Protein 2NP3 (pdb70)

InterPro domains:
  IPR001647 DNA-binding HTH domain, TetR-type [PF00440] (35-80)
  IPR001647 DNA-binding HTH domain, TetR-type [PR00455] (35-48)
  IPR001647 DNA-binding HTH domain, TetR-type [PR00455] (56-79)
  IPR001647 DNA-binding HTH domain, TetR-type [PS50977] (29-89)
  IPR009057 Homedomain-like superfamily [SSF46689] (24-94)
  IPR036271 Tetracyclin repressor-like, C-terminal domain superfamily [SSF48498] (100-210)
  IPR041678 Tetracyclin repressor-like, C-terminal domain 16 [PF17920] (101-208)
  IPR050109 HTH-type, TetR-like transcriptional regulator [PTHR30055] (20-205)

Solvent-accessible surface area: 14369 Å² total

Radius of gyration: 21.28 Å; Cα contacts (8 Å, |Δi|>4): 387; chains: 2; bounding box: 47×56×48 Å

Structure (mmCIF, N/CA/C/O backbone):
data_2NP3
#
_entry.id   2NP3
#
_cell.length_a   47.431
_cell.length_b   92.768
_cell.length_c   93.938
_cell.angle_alpha   90.00
_cell.angle_beta   90.00
_cell.angle_gamma   90.00
#
_symmetry.space_group_name_H-M   'P 21 21 21'
#
loop_
_entity.id
_entity.type
_entity.pdbx_description
1 polymer 'Putative TetR-family regulator'
2 water water
#
loop_
_atom_site.group_PDB
_atom_site.id
_atom_site.type_symbol
_atom_site.label_atom_id
_atom_site.label_alt_id
_atom_site.label_comp_id
_atom_site.label_asym_id
_atom_site.label_entity_id
_atom_site.label_seq_id
_atom_site.pdbx_PDB_ins_code
_atom_site.Cartn_x
_atom_site.Cartn_y
_atom_site.Cartn_z
_atom_site.occupancy
_atom_site.B_iso_or_equiv
_atom_site.auth_seq_id
_atom_site.auth_comp_id
_atom_site.auth_asym_id
_atom_site.auth_atom_id
_atom_site.pdbx_PDB_model_num
ATOM 1 N N . ILE A 1 35 ? -11.053 47.393 31.944 1.00 81.14 35 ILE A N 1
ATOM 2 C CA . ILE A 1 35 ? -11.319 47.255 33.432 1.00 82.00 35 ILE A CA 1
ATOM 3 C C . ILE A 1 35 ? -10.268 48.080 34.197 1.00 82.69 35 ILE A C 1
ATOM 4 O O . ILE A 1 35 ? -10.558 49.208 34.708 1.00 82.44 35 ILE A O 1
ATOM 6 N N . LEU A 1 36 ? -9.038 47.542 34.239 1.00 83.09 36 LEU A N 1
ATOM 7 C CA . LEU A 1 36 ? -7.961 48.294 34.900 1.00 84.07 36 LEU A CA 1
ATOM 8 C C . LEU A 1 36 ? -7.888 49.708 34.286 1.00 84.88 36 LEU A C 1
ATOM 9 O O . LEU A 1 36 ? -7.844 50.707 35.029 1.00 85.31 36 LEU A O 1
ATOM 14 N N . THR A 1 37 ? -7.970 49.786 32.948 1.00 85.24 37 THR A N 1
ATOM 15 C CA . THR A 1 37 ? -7.931 51.087 32.237 1.00 85.82 37 THR A CA 1
ATOM 16 C C . THR A 1 37 ? -8.957 52.072 32.827 1.00 86.21 37 THR A C 1
ATOM 17 O O . THR A 1 37 ? -8.583 53.202 33.224 1.00 86.35 37 THR A O 1
ATOM 21 N N . ALA A 1 38 ? -10.230 51.627 32.896 1.00 86.28 38 ALA A N 1
ATOM 22 C CA . ALA A 1 38 ? -11.330 52.472 33.405 1.00 86.47 38 ALA A CA 1
ATOM 23 C C . ALA A 1 38 ? -11.187 52.775 34.903 1.00 86.56 38 ALA A C 1
ATOM 24 O O . ALA A 1 38 ? -11.287 53.942 35.315 1.00 86.39 38 ALA A O 1
ATOM 26 N N . ALA A 1 39 ? -10.961 51.722 35.697 1.00 86.15 39 ALA A N 1
ATOM 27 C CA . ALA A 1 39 ? -10.502 51.845 37.082 1.00 86.18 39 ALA A CA 1
ATOM 28 C C . ALA A 1 39 ? -9.544 53.029 37.227 1.00 86.41 39 ALA A C 1
ATOM 29 O O . ALA A 1 39 ? -9.785 53.934 38.025 1.00 86.23 39 ALA A O 1
ATOM 31 N N . ARG A 1 40 ? -8.473 53.019 36.430 1.00 86.32 40 ARG A N 1
ATOM 32 C CA . ARG A 1 40 ? -7.463 54.066 36.464 1.00 86.08 40 ARG A CA 1
ATOM 33 C C . ARG A 1 40 ? -8.066 55.443 36.178 1.00 86.22 40 ARG A C 1
ATOM 34 O O . ARG A 1 40 ? -7.806 56.402 36.928 1.00 86.67 40 ARG A O 1
ATOM 42 N N . VAL A 1 41 ? -8.879 55.541 35.118 1.00 85.97 41 VAL A N 1
ATOM 43 C CA . VAL A 1 41 ? -9.523 56.823 34.742 1.00 85.90 41 VAL A CA 1
ATOM 44 C C . VAL A 1 41 ? -10.519 57.308 35.817 1.00 85.67 41 VAL A C 1
ATOM 45 O O . VAL A 1 41 ? -10.560 58.494 36.155 1.00 85.40 41 VAL A O 1
ATOM 47 N N . CYS A 1 42 ? -11.299 56.366 36.352 1.00 85.45 42 CYS A N 1
ATOM 48 C CA . CYS A 1 42 ? -12.192 56.612 37.479 1.00 85.30 42 CYS A CA 1
ATOM 49 C C . CYS A 1 42 ? -11.427 56.930 38.766 1.00 84.78 42 CYS A C 1
ATOM 50 O O . CYS A 1 42 ? -11.511 58.115 39.288 1.00 84.89 42 CYS A O 1
ATOM 53 N N . PHE A 1 43 ? -10.681 55.885 39.271 1.00 83.81 43 PHE A N 1
ATOM 54 C CA . PHE A 1 43 ? -9.832 56.080 40.445 1.00 82.80 43 PHE A CA 1
ATOM 55 C C . PHE A 1 43 ? -8.913 57.292 40.233 1.00 82.71 43 PHE A C 1
ATOM 56 O O . PHE A 1 43 ? -9.074 58.323 40.901 1.00 82.05 43 PHE A O 1
ATOM 64 N N . TYR A 1 71 ? -10.805 39.848 39.937 1.00 76.25 71 TYR A N 1
ATOM 65 C CA . TYR A 1 71 ? -11.908 40.088 40.885 1.00 76.73 71 TYR A CA 1
ATOM 66 C C . TYR A 1 71 ? -11.424 40.887 42.113 1.00 77.09 71 TYR A C 1
ATOM 67 O O . TYR A 1 71 ? -10.610 41.836 42.003 1.00 77.11 71 TYR A O 1
ATOM 68 N N . GLY A 1 72 ? -11.933 40.495 43.282 1.00 77.26 72 GLY A N 1
ATOM 69 C CA . GLY A 1 72 ? -11.607 41.174 44.542 1.00 77.20 72 GLY A CA 1
ATOM 70 C C . GLY A 1 72 ? -12.748 42.072 45.005 1.00 77.11 72 GLY A C 1
ATOM 71 O O . GLY A 1 72 ? -13.947 41.740 44.807 1.00 77.04 72 GLY A O 1
ATOM 72 N N . THR A 1 73 ? -12.364 43.191 45.638 1.00 76.44 73 THR A N 1
ATOM 73 C CA . THR A 1 73 ? -13.273 44.306 45.970 1.00 75.95 73 THR A CA 1
ATOM 74 C C . THR A 1 73 ? -12.713 45.642 45.452 1.00 75.58 73 THR A C 1
ATOM 75 O O . THR A 1 73 ? -11.585 45.681 44.944 1.00 75.95 73 THR A O 1
ATOM 79 N N . LYS A 1 74 ? -13.494 46.720 45.584 1.00 74.88 74 LYS A N 1
ATOM 80 C CA . LYS A 1 74 ? -13.072 48.078 45.196 1.00 74.34 74 LYS A CA 1
ATOM 81 C C . LYS A 1 74 ? -11.668 48.495 45.712 1.00 73.80 74 LYS A C 1
ATOM 83 N N . GLU A 1 75 ? -11.167 47.811 46.741 1.00 72.89 75 GLU A N 1
ATOM 84 C CA . GLU A 1 75 ? -9.799 48.011 47.221 1.00 72.02 75 GLU A CA 1
ATOM 85 C C . GLU A 1 75 ? -8.776 47.099 46.509 1.00 71.55 75 GLU A C 1
ATOM 86 O O . GLU A 1 75 ? -7.636 47.539 46.264 1.00 71.20 75 GLU A O 1
ATOM 88 N N . ASN A 1 76 ? -9.168 45.865 46.144 1.00 70.59 76 ASN A N 1
ATOM 89 C CA . ASN A 1 76 ? -8.301 45.033 45.269 1.00 69.85 76 ASN A CA 1
ATOM 90 C C . ASN A 1 76 ? -8.266 45.514 43.798 1.00 69.25 76 ASN A C 1
ATOM 91 O O . ASN A 1 76 ? -7.188 45.584 43.201 1.00 68.47 76 ASN A O 1
ATOM 96 N N . LEU A 1 77 ? -9.430 45.852 43.229 1.00 68.48 77 LEU A N 1
ATOM 97 C CA . LEU A 1 77 ? -9.455 46.585 41.946 1.00 68.04 77 LEU A CA 1
ATOM 98 C C . LEU A 1 77 ? -8.634 47.888 42.036 1.00 67.26 77 LEU A C 1
ATOM 99 O O . LEU A 1 77 ? -8.112 48.369 41.043 1.00 67.40 77 LEU A O 1
ATOM 101 N N . PHE A 1 78 ? -8.521 48.439 43.239 1.00 66.60 78 PHE A N 1
ATOM 102 C CA . PHE A 1 78 ? -7.697 49.613 43.483 1.00 66.08 78 PHE A CA 1
ATOM 103 C C . PHE A 1 78 ? -6.169 49.333 43.437 1.00 66.12 78 PHE A C 1
ATOM 104 O O . PHE A 1 78 ? -5.454 50.048 42.713 1.00 65.61 78 PHE A O 1
ATOM 112 N N . LEU A 1 79 ? -5.694 48.324 44.199 1.00 65.81 79 LEU A N 1
ATOM 113 C CA . LEU A 1 79 ? -4.257 47.959 44.253 1.00 65.24 79 LEU A CA 1
ATOM 114 C C . LEU A 1 79 ? -3.740 47.421 42.911 1.00 64.65 79 LEU A C 1
ATOM 115 O O . LEU A 1 79 ? -2.600 47.707 42.509 1.00 64.39 79 LEU A O 1
ATOM 120 N N . GLN A 1 80 ? -4.589 46.638 42.246 1.00 63.80 80 GLN A N 1
ATOM 121 C CA . GLN A 1 80 ? -4.298 46.059 40.931 1.00 63.10 80 GLN A CA 1
ATOM 122 C C . GLN A 1 80 ? -4.012 47.128 39.869 1.00 62.21 80 GLN A C 1
ATOM 123 O O . GLN A 1 80 ? -2.923 47.144 39.298 1.00 62.06 80 GLN A O 1
ATOM 129 N N . ALA A 1 81 ? -5.004 47.996 39.622 1.00 60.94 81 ALA A N 1
ATOM 130 C CA . ALA A 1 81 ? -4.895 49.175 38.744 1.00 60.00 81 ALA A CA 1
ATOM 131 C C . ALA A 1 81 ? -3.816 50.143 39.204 1.00 59.33 81 ALA A C 1
ATOM 132 O O . ALA A 1 81 ? -3.242 50.890 38.419 1.00 59.27 81 ALA A O 1
ATOM 134 N N . LEU A 1 82 ? -3.543 50.131 40.498 1.00 59.39 82 LEU A N 1
ATOM 135 C CA . LEU A 1 82 ? -2.529 50.977 41.059 1.00 58.92 82 LEU A CA 1
ATOM 136 C C . LEU A 1 82 ? -1.133 50.561 40.591 1.00 58.70 82 LEU A C 1
ATOM 137 O O . LEU A 1 82 ? -0.223 51.403 40.578 1.00 60.31 82 LEU A O 1
ATOM 142 N N . GLU A 1 83 ? -0.953 49.285 40.238 1.00 57.15 83 GLU A N 1
ATOM 143 C CA . GLU A 1 83 ? 0.312 48.743 39.701 1.00 57.21 83 GLU A CA 1
ATOM 144 C C . GLU A 1 83 ? 1.477 48.688 40.710 1.00 55.90 83 GLU A C 1
ATOM 145 O O . GLU A 1 83 ? 2.233 47.711 40.777 1.00 56.01 83 GLU A O 1
ATOM 151 N N . LEU A 1 84 ? 1.601 49.749 41.493 1.00 54.74 84 LEU A N 1
ATOM 152 C CA . LEU A 1 84 ? 2.676 49.931 42.465 1.00 53.48 84 LEU A CA 1
ATOM 153 C C . LEU A 1 84 ? 2.980 48.758 43.419 1.00 52.27 84 LEU A C 1
ATOM 154 O O . LEU A 1 84 ? 4.144 48.415 43.604 1.00 51.69 84 LEU A O 1
ATOM 159 N N . PRO A 1 85 ? 1.955 48.173 44.076 1.00 52.23 85 PRO A N 1
ATOM 160 C CA . PRO A 1 85 ? 2.237 47.017 44.954 1.00 52.28 85 PRO A CA 1
ATOM 161 C C . PRO A 1 85 ? 3.004 45.853 44.300 1.00 52.79 85 PRO A C 1
ATOM 162 O O . PRO A 1 85 ? 4.002 45.387 44.866 1.00 53.73 85 PRO A O 1
ATOM 166 N N . GLY A 1 86 ? 2.527 45.359 43.155 1.00 52.63 86 GLY A N 1
ATOM 167 C CA . GLY A 1 86 ? 3.187 44.245 42.469 1.00 51.28 86 GLY A CA 1
ATOM 168 C C . GLY A 1 86 ? 4.543 44.668 41.937 1.00 51.05 86 GLY A C 1
ATOM 169 O O . GLY A 1 86 ? 5.488 43.869 41.916 1.00 51.39 86 GLY A O 1
ATOM 170 N N . LYS A 1 87 ? 4.666 45.930 41.524 1.00 49.95 87 LYS A N 1
ATOM 171 C CA . LYS A 1 87 ? 5.978 46.413 41.094 1.00 49.90 87 LYS A CA 1
ATOM 172 C C . LYS A 1 87 ? 7.031 46.433 42.208 1.00 49.73 87 LYS A C 1
ATOM 173 O O . LYS A 1 87 ? 8.099 45.897 42.028 1.00 48.51 87 LYS A O 1
ATOM 179 N N . ILE A 1 88 ? 6.698 47.001 43.365 1.00 51.03 88 ILE A N 1
ATOM 180 C CA . ILE A 1 88 ? 7.624 47.077 44.523 1.00 53.15 88 ILE A CA 1
ATOM 181 C C . ILE A 1 88 ? 8.053 45.666 45.007 1.00 53.44 88 ILE A C 1
ATOM 182 O O . ILE A 1 88 ? 9.225 45.381 45.206 1.00 52.90 88 ILE A O 1
ATOM 187 N N . GLU A 1 89 ? 7.079 44.790 45.174 1.00 54.87 89 GLU A N 1
ATOM 188 C CA . GLU A 1 89 ? 7.344 43.381 45.471 1.00 56.90 89 GLU A CA 1
ATOM 189 C C . GLU A 1 89 ? 8.305 42.796 44.430 1.00 57.27 89 GLU A C 1
ATOM 190 O O . GLU A 1 89 ? 9.297 42.146 44.774 1.00 58.33 89 GLU A O 1
ATOM 196 N N . GLU A 1 90 ? 8.018 43.030 43.156 1.00 57.14 90 GLU A N 1
ATOM 197 C CA . GLU A 1 90 ? 8.859 42.431 42.121 1.00 57.51 90 GLU A CA 1
ATOM 198 C C . GLU A 1 90 ? 10.290 42.904 42.259 1.00 56.94 90 GLU A C 1
ATOM 199 O O . GLU A 1 90 ? 11.206 42.093 42.270 1.00 56.83 90 GLU A O 1
ATOM 202 N N . ALA A 1 91 ? 10.459 44.222 42.388 1.00 57.10 91 ALA A N 1
ATOM 203 C CA . ALA A 1 91 ? 11.787 44.853 42.428 1.00 57.12 91 ALA A CA 1
ATOM 204 C C . ALA A 1 91 ? 12.564 44.756 43.748 1.00 56.68 91 ALA A C 1
ATOM 205 O O . ALA A 1 91 ? 13.773 44.632 43.730 1.00 56.95 91 ALA A O 1
ATOM 207 N N . ILE A 1 92 ? 11.917 44.838 44.893 1.00 56.86 92 ILE A N 1
ATOM 208 C CA . ILE A 1 92 ? 12.714 44.678 46.112 1.00 58.61 92 ILE A CA 1
ATOM 209 C C . ILE A 1 92 ? 13.120 43.180 46.306 1.00 59.21 92 ILE A C 1
ATOM 210 O O . ILE A 1 92 ? 14.180 42.875 46.821 1.00 59.49 92 ILE A O 1
ATOM 215 N N . THR A 1 93 ? 12.298 42.250 45.847 1.00 60.20 93 THR A N 1
ATOM 216 C CA . THR A 1 93 ? 12.691 40.841 45.894 1.00 61.16 93 THR A CA 1
ATOM 217 C C . THR A 1 93 ? 13.985 40.570 45.087 1.00 61.05 93 THR A C 1
ATOM 218 O O . THR A 1 93 ? 14.940 39.997 45.636 1.00 60.77 93 THR A O 1
ATOM 222 N N . ALA A 1 94 ? 14.034 41.009 43.827 1.00 60.45 94 ALA A N 1
ATOM 223 C CA . ALA A 1 94 ? 15.293 41.002 43.088 1.00 60.48 94 ALA A CA 1
ATOM 224 C C . ALA A 1 94 ? 16.417 41.741 43.847 1.00 60.87 94 ALA A C 1
ATOM 225 O O . ALA A 1 94 ? 17.504 41.197 44.035 1.00 60.74 94 ALA A O 1
ATOM 227 N N . ALA A 1 9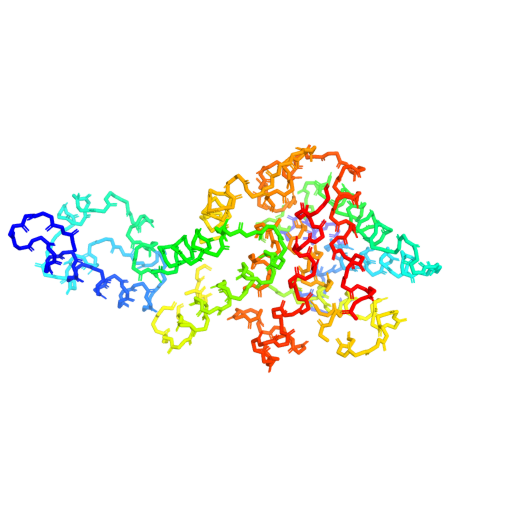5 ? 16.168 42.968 44.293 1.00 60.70 95 ALA A N 1
ATOM 228 C CA . ALA A 1 95 ? 17.240 43.767 44.899 1.00 61.52 95 ALA A CA 1
ATOM 229 C C . ALA A 1 95 ? 17.937 43.104 46.128 1.00 62.12 95 ALA A C 1
ATOM 230 O O . ALA A 1 95 ? 19.161 43.221 46.311 1.00 61.56 95 ALA A O 1
ATOM 232 N N . ALA A 1 96 ? 17.129 42.402 46.929 1.00 62.52 96 ALA A N 1
ATOM 233 C CA . ALA A 1 96 ? 17.533 41.692 48.131 1.00 63.52 96 ALA A CA 1
ATOM 234 C C . ALA A 1 96 ? 18.334 40.372 47.946 1.00 64.58 96 ALA A C 1
ATOM 235 O O . ALA A 1 96 ? 18.688 39.748 48.939 1.00 65.08 96 ALA A O 1
ATOM 237 N N . GLN A 1 97 ? 18.587 39.934 46.710 1.00 64.67 97 GLN A N 1
ATOM 238 C CA . GLN A 1 97 ? 19.389 38.735 46.446 1.00 65.70 97 GLN A CA 1
ATOM 239 C C . GLN A 1 97 ? 20.837 39.128 46.165 1.00 66.09 97 GLN A C 1
ATOM 240 O O . GLN A 1 97 ? 21.089 40.207 45.692 1.00 66.46 97 GLN A O 1
ATOM 242 N N . GLY A 1 98 ? 21.795 38.254 46.466 1.00 67.33 98 GLY A N 1
ATOM 243 C CA . GLY A 1 98 ? 23.220 38.633 46.393 1.00 68.01 98 GLY A CA 1
ATOM 244 C C . GLY A 1 98 ? 23.763 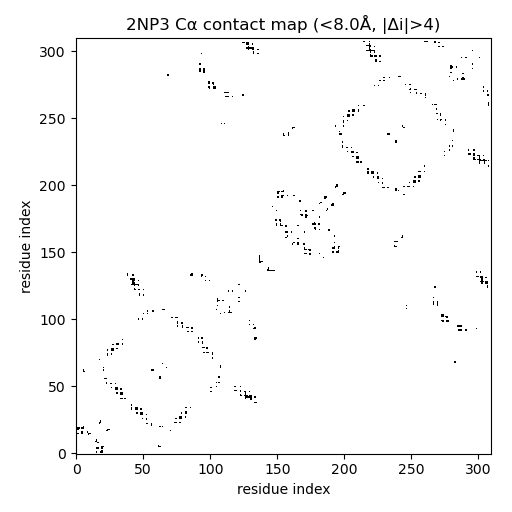39.213 47.703 1.00 68.13 98 GLY A C 1
ATOM 245 O O . GLY A 1 98 ? 23.059 39.219 48.725 1.00 67.61 98 GLY A O 1
ATOM 246 N N . GLY A 1 99 ? 25.009 39.706 47.665 1.00 68.15 99 GLY A N 1
ATOM 247 C CA . GLY A 1 99 ? 25.758 40.079 48.891 1.00 68.18 99 GLY A CA 1
ATOM 248 C C . GLY A 1 99 ? 25.232 41.200 49.799 1.00 67.69 99 GLY A C 1
ATOM 249 O O . GLY A 1 99 ? 24.544 42.115 49.338 1.00 67.56 99 GLY A O 1
ATOM 250 N N . LEU A 1 100 ? 25.573 41.128 51.088 1.00 67.47 100 LEU A N 1
ATOM 251 C CA . LEU A 1 100 ? 25.261 42.203 52.050 1.00 67.44 100 LEU A CA 1
ATOM 252 C C . LEU A 1 100 ? 25.989 43.516 51.691 1.00 67.40 100 LEU A C 1
ATOM 253 O O . LEU A 1 100 ? 25.460 44.609 51.922 1.00 67.25 100 LEU A O 1
ATOM 255 N N . ASP A 1 101 ? 27.190 43.399 51.115 1.00 66.83 101 ASP A N 1
ATOM 256 C CA . ASP A 1 101 ? 27.881 44.549 50.539 1.00 66.50 101 ASP A CA 1
ATOM 257 C C . ASP A 1 101 ? 27.021 45.078 49.402 1.00 65.87 101 ASP A C 1
ATOM 258 O O . ASP A 1 101 ? 26.593 44.322 48.526 1.00 65.76 101 ASP A O 1
ATOM 263 N N . GLY A 1 102 ? 26.720 46.373 49.472 1.00 65.09 102 GLY A N 1
ATOM 264 C CA . GLY A 1 102 ? 25.894 47.047 48.479 1.00 62.74 102 GLY A CA 1
ATOM 265 C C . GLY A 1 102 ? 24.394 46.829 48.530 1.00 60.92 102 GLY A C 1
ATOM 266 O O . GLY A 1 102 ? 23.693 47.396 47.713 1.00 61.31 102 GLY A O 1
ATOM 267 N N . ILE A 1 103 ? 23.872 46.039 49.464 1.00 59.69 103 ILE A N 1
ATOM 268 C CA . ILE A 1 103 ? 22.418 45.791 49.455 1.00 58.55 103 ILE A CA 1
ATOM 269 C C . ILE A 1 103 ? 21.535 47.014 49.807 1.00 57.56 103 ILE A C 1
ATOM 270 O O . ILE A 1 103 ? 20.386 47.085 49.388 1.00 57.67 103 ILE A O 1
ATOM 275 N N . GLY A 1 104 ? 22.062 47.955 50.585 1.00 56.82 104 GLY A N 1
ATOM 276 C CA . GLY A 1 104 ? 21.323 49.167 50.973 1.00 55.86 104 GLY A CA 1
ATOM 277 C C . GLY A 1 104 ? 21.019 50.018 49.751 1.00 54.86 104 GLY A C 1
ATOM 278 O O . GLY A 1 104 ? 19.881 50.466 49.532 1.00 54.66 104 GLY A O 1
ATOM 279 N N . GLU A 1 105 ? 22.061 50.169 48.946 1.00 53.87 105 GLU A N 1
ATOM 280 C CA . GLU A 1 105 ? 22.040 50.858 47.677 1.00 52.41 105 GLU A CA 1
ATOM 281 C C . GLU A 1 105 ? 21.271 50.136 46.540 1.00 50.92 105 GLU A C 1
ATOM 282 O O . GLU A 1 105 ? 20.523 50.763 45.804 1.00 50.40 105 GLU A O 1
ATOM 288 N N . ARG A 1 106 ? 21.475 48.845 46.374 1.00 49.19 106 ARG A N 1
ATOM 289 C CA . ARG A 1 106 ? 20.610 48.065 45.512 1.00 49.20 106 ARG A CA 1
ATOM 290 C C . ARG A 1 106 ? 19.096 48.317 45.783 1.00 49.27 106 ARG A C 1
ATOM 291 O O . ARG A 1 106 ? 18.383 48.853 44.937 1.00 50.19 106 ARG A O 1
ATOM 299 N N . VAL A 1 107 ? 18.657 48.058 47.000 1.00 48.32 107 VAL A N 1
ATOM 300 C CA . VAL A 1 107 ? 17.281 48.242 47.432 1.00 47.80 107 VAL A CA 1
ATOM 301 C C . VAL A 1 107 ? 16.697 49.654 47.248 1.00 48.23 107 VAL A C 1
ATOM 302 O O . VAL A 1 107 ? 15.568 49.790 46.801 1.00 48.64 107 VAL A O 1
ATOM 306 N N . VAL A 1 108 ? 17.459 50.692 47.583 1.00 48.13 108 VAL A N 1
ATOM 307 C CA . VAL A 1 108 ? 17.098 52.065 47.237 1.00 48.15 108 VAL A CA 1
ATOM 308 C C . VAL A 1 108 ? 16.926 52.263 45.719 1.00 47.79 108 VAL A C 1
ATOM 309 O O . VAL A 1 108 ? 15.912 52.801 45.276 1.00 48.09 108 VAL A O 1
ATOM 313 N N . ARG A 1 109 ? 17.905 51.805 44.959 1.00 47.88 109 ARG A N 1
ATOM 314 C CA . ARG A 1 109 ? 17.913 51.846 43.472 1.00 48.90 109 ARG A CA 1
ATOM 315 C C . ARG A 1 109 ? 16.651 51.181 42.870 1.00 48.59 109 ARG A C 1
ATOM 316 O O . ARG A 1 109 ? 15.965 51.776 41.998 1.00 49.96 109 ARG A O 1
ATOM 324 N N . ALA A 1 110 ? 16.303 50.004 43.377 1.00 46.45 110 ALA A N 1
ATOM 325 C CA . ALA A 1 110 ? 15.166 49.284 42.877 1.00 46.72 110 ALA A CA 1
ATOM 326 C C . ALA A 1 110 ? 13.885 50.012 43.290 1.00 48.10 110 ALA A C 1
ATOM 327 O O . ALA A 1 110 ? 12.945 50.100 42.504 1.00 48.11 110 ALA A O 1
ATOM 329 N N . HIS A 1 111 ? 13.843 50.509 44.529 1.00 48.32 111 HIS A N 1
ATOM 330 C CA . HIS A 1 111 ? 12.695 51.273 44.987 1.00 48.79 111 HIS A CA 1
ATOM 331 C C . HIS A 1 111 ? 12.428 52.551 44.117 1.00 48.63 111 HIS A C 1
ATOM 332 O O . HIS A 1 111 ? 11.300 52.812 43.709 1.00 48.13 111 HIS A O 1
ATOM 339 N N . LEU A 1 112 ? 13.482 53.316 43.849 1.00 49.16 112 LEU A N 1
ATOM 340 C CA . LEU A 1 112 ? 13.392 54.521 43.050 1.00 50.63 112 LEU A CA 1
ATOM 341 C C . LEU A 1 112 ? 12.998 54.241 41.590 1.00 51.48 112 LEU A C 1
ATOM 342 O O . LEU A 1 112 ? 12.324 55.076 40.975 1.00 52.99 112 LEU A O 1
ATOM 347 N N . SER A 1 113 ? 13.399 53.087 41.043 1.00 51.50 113 SER A N 1
ATOM 348 C CA . SER A 1 113 ? 13.048 52.709 39.669 1.00 51.20 113 SER A CA 1
ATOM 349 C C . SER A 1 113 ? 11.560 52.412 39.487 1.00 50.62 113 SER A C 1
ATOM 350 O O . SER A 1 113 ? 10.944 52.887 38.524 1.00 50.70 113 SER A O 1
ATOM 353 N N . VAL A 1 114 ? 10.973 51.647 40.408 1.00 48.74 114 VAL A N 1
ATOM 354 C CA . VAL A 1 114 ? 9.517 51.455 40.427 1.00 47.46 114 VAL A CA 1
ATOM 355 C C . VAL A 1 114 ? 8.755 52.791 40.434 1.00 47.06 114 VAL A C 1
ATOM 356 O O . VAL A 1 114 ? 7.800 52.981 39.699 1.00 46.40 114 VAL A O 1
ATOM 360 N N . TRP A 1 115 ? 9.199 53.695 41.293 1.00 47.16 115 TRP A N 1
ATOM 361 C CA . TRP A 1 115 ? 8.530 54.935 41.574 1.00 46.69 115 TRP A CA 1
ATOM 362 C C . TRP A 1 115 ? 8.761 55.966 40.426 1.00 46.68 115 TRP A C 1
ATOM 363 O O . TRP A 1 115 ? 7.842 56.713 40.088 1.00 46.64 115 TRP A O 1
ATOM 374 N N . ASP A 1 116 ? 9.943 55.967 39.792 1.00 47.33 116 ASP A N 1
ATOM 375 C CA . ASP A 1 116 ? 10.144 56.673 38.464 1.00 49.30 116 ASP A CA 1
ATOM 376 C C . ASP A 1 116 ? 9.206 56.179 37.338 1.00 50.08 116 ASP A C 1
ATOM 377 O O . ASP A 1 116 ? 8.688 56.969 36.528 1.00 50.91 116 ASP A O 1
ATOM 382 N N . ASP A 1 117 ? 8.970 54.874 37.276 1.00 51.34 117 ASP A N 1
ATOM 383 C CA . ASP A 1 117 ? 7.998 54.372 36.319 1.00 52.48 117 ASP A CA 1
ATOM 384 C C . ASP A 1 117 ? 6.566 54.836 36.618 1.00 52.30 117 ASP A C 1
ATOM 385 O O . ASP A 1 117 ? 5.889 55.415 35.754 1.00 51.44 117 ASP A O 1
ATOM 390 N N . VAL A 1 118 ? 6.128 54.568 37.844 1.00 51.92 118 VAL A N 1
ATOM 391 C CA . VAL A 1 118 ? 4.784 54.940 38.293 1.00 51.86 118 VAL A CA 1
ATOM 392 C C . VAL A 1 118 ? 4.525 56.452 38.143 1.00 51.92 118 VAL A C 1
ATOM 393 O O . VAL A 1 118 ? 3.564 56.859 37.517 1.00 52.35 118 VAL A O 1
ATOM 397 N N . SER A 1 119 ? 5.420 57.261 38.685 1.00 51.98 119 SER A N 1
ATOM 398 C CA . SER A 1 119 ? 5.237 58.699 38.735 1.00 52.48 119 SER A CA 1
ATOM 399 C C . SER A 1 119 ? 5.281 59.378 37.373 1.00 53.04 119 SER A C 1
ATOM 400 O O . SER A 1 119 ? 4.863 60.537 37.254 1.00 54.13 119 SER A O 1
ATOM 403 N N . SER A 1 120 ? 5.769 58.655 36.370 1.00 52.68 120 SER A N 1
ATOM 404 C CA . SER A 1 120 ? 5.698 59.056 34.960 1.00 52.53 120 SER A CA 1
ATOM 405 C C . SER A 1 120 ? 4.329 58.768 34.327 1.00 53.17 120 SER A C 1
ATOM 406 O O . SER A 1 120 ? 4.104 59.082 33.136 1.00 52.76 120 SER A O 1
ATOM 409 N N . ARG A 1 121 ? 3.428 58.152 35.096 1.00 53.45 121 ARG A N 1
ATOM 410 C CA . ARG A 1 121 ? 2.080 57.837 34.591 1.00 53.50 121 ARG A CA 1
ATOM 411 C C . ARG A 1 121 ? 1.068 58.753 35.252 1.00 53.43 121 ARG A C 1
ATOM 412 O O . ARG A 1 121 ? 0.647 58.507 36.369 1.00 53.12 121 ARG A O 1
ATOM 420 N N . PRO A 1 122 ? 0.691 59.839 34.556 1.00 54.24 122 PRO A N 1
ATOM 421 C CA . PRO A 1 122 ? -0.145 60.886 35.123 1.00 54.38 122 PRO A CA 1
ATOM 422 C C . PRO A 1 122 ? -1.424 60.353 35.753 1.00 54.87 122 PRO A C 1
ATOM 423 O O . PRO A 1 122 ? -1.796 60.827 36.836 1.00 55.67 122 PRO A O 1
ATOM 427 N N . ALA A 1 123 ? -2.071 59.358 35.136 1.00 54.86 123 ALA A N 1
ATOM 428 C CA . ALA A 1 123 ? -3.295 58.779 35.730 1.00 55.21 123 ALA A CA 1
ATOM 429 C C . ALA A 1 123 ? -2.990 58.008 37.012 1.00 55.50 123 ALA A C 1
ATOM 430 O O . ALA A 1 123 ? -3.755 58.046 37.984 1.00 54.66 123 ALA A O 1
ATOM 432 N N . LEU A 1 124 ? -1.860 57.307 36.987 1.00 56.29 124 LEU A N 1
ATOM 433 C CA . LEU A 1 124 ? -1.397 56.523 38.103 1.00 56.97 124 LEU A CA 1
ATOM 434 C C . LEU A 1 124 ? -0.959 57.450 39.207 1.00 58.76 124 LEU A C 1
ATOM 435 O O . LEU A 1 124 ? -1.284 57.229 40.366 1.00 58.77 124 LEU A O 1
ATOM 448 N N . THR A 1 126 ? -1.917 60.527 39.573 1.00 63.33 126 THR A N 1
ATOM 449 C CA . THR A 1 126 ? -3.100 61.200 40.123 1.00 64.81 126 THR A CA 1
ATOM 450 C C . THR A 1 126 ? -3.832 60.339 41.139 1.00 65.00 126 THR A C 1
ATOM 451 O O . THR A 1 126 ? -4.333 60.848 42.131 1.00 65.43 126 THR A O 1
ATOM 463 N N . VAL A 1 128 ? -2.419 58.272 43.018 1.00 65.42 128 VAL A N 1
ATOM 464 C CA . VAL A 1 128 ? -1.565 58.221 44.198 1.00 65.32 128 VAL A CA 1
ATOM 465 C C . VAL A 1 128 ? -1.732 59.535 44.994 1.00 65.53 128 VAL A C 1
ATOM 466 O O . VAL A 1 128 ? -1.924 59.505 46.212 1.00 64.60 128 VAL A O 1
ATOM 470 N N . ARG A 1 129 ? -1.686 60.666 44.280 1.00 65.62 129 ARG A N 1
ATOM 471 C CA . ARG A 1 129 ? -1.928 61.990 44.870 1.00 66.38 129 ARG A CA 1
ATOM 472 C C . ARG A 1 129 ? -3.395 62.280 45.287 1.00 66.83 129 ARG A C 1
ATOM 473 O O . ARG A 1 129 ? -3.625 63.138 46.150 1.00 67.23 129 ARG A O 1
ATOM 481 N N . SER A 1 130 ? -4.361 61.552 44.702 1.00 66.80 130 SER A N 1
ATOM 482 C CA . SER A 1 130 ? -5.718 61.405 45.268 1.00 66.93 130 SER A CA 1
ATOM 483 C C . SER A 1 130 ? -5.836 60.354 46.421 1.00 66.96 130 SER A C 1
ATOM 484 O O . SER A 1 130 ? -4.826 59.799 46.941 1.00 66.80 130 SER A O 1
ATOM 486 N N . ALA A 1 138 ? -3.999 56.407 50.860 1.00 74.41 138 ALA A N 1
ATOM 487 C CA . ALA A 1 138 ? -2.700 56.952 51.260 1.00 74.80 138 ALA A CA 1
ATOM 488 C C . ALA A 1 138 ? -2.104 56.164 52.434 1.00 75.08 138 ALA A C 1
ATOM 489 O O . ALA A 1 138 ? -0.915 55.846 52.421 1.00 75.30 138 ALA A O 1
ATOM 491 N N . ALA A 1 139 ? -2.936 55.867 53.438 1.00 75.05 139 ALA A N 1
ATOM 492 C CA . ALA A 1 139 ? -2.558 55.039 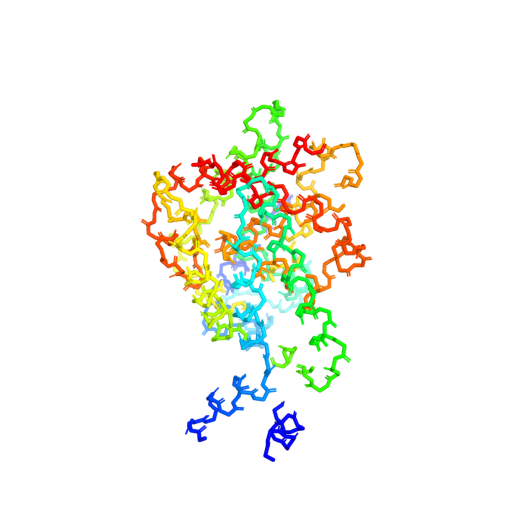54.595 1.00 74.83 139 ALA A CA 1
ATOM 493 C C . ALA A 1 139 ? -2.617 53.520 54.323 1.00 74.53 139 ALA A C 1
ATOM 494 O O . ALA A 1 139 ? -1.642 52.812 54.622 1.00 74.85 139 ALA A O 1
ATOM 496 N N . ARG A 1 140 ? -3.758 53.032 53.797 1.00 73.64 140 ARG A N 1
ATOM 497 C CA . ARG A 1 140 ? -3.931 51.634 53.313 1.00 72.71 140 ARG A CA 1
ATOM 498 C C . ARG A 1 140 ? -2.869 51.191 52.278 1.00 72.14 140 ARG A C 1
ATOM 499 O O . ARG A 1 140 ? -2.486 50.010 52.241 1.00 72.66 140 ARG A O 1
ATOM 502 N N . LEU A 1 141 ? -2.416 52.125 51.437 1.00 70.44 141 LEU A N 1
ATOM 503 C CA . LEU A 1 141 ? -1.357 51.854 50.477 1.00 69.36 141 LEU A CA 1
ATOM 504 C C . LEU A 1 141 ? -0.018 51.818 51.201 1.00 67.68 141 LEU A C 1
ATOM 505 O O . LEU A 1 141 ? 0.809 50.976 50.896 1.00 67.82 141 LEU A O 1
ATOM 510 N N . ARG A 1 142 ? 0.182 52.742 52.138 1.00 66.50 142 ARG A N 1
ATOM 511 C CA A ARG A 1 142 ? 1.374 52.780 53.004 0.60 65.86 142 ARG A CA 1
ATOM 512 C CA B ARG A 1 142 ? 1.391 52.752 52.968 0.40 65.63 142 ARG A CA 1
ATOM 513 C C . ARG A 1 142 ? 1.468 51.470 53.826 1.00 65.18 142 ARG A C 1
ATOM 514 O O . ARG A 1 142 ? 2.551 50.899 54.007 1.00 64.63 142 ARG A O 1
ATOM 529 N N . GLU A 1 143 ? 0.321 51.000 54.315 1.00 63.62 143 GLU A N 1
ATOM 530 C CA . GLU A 1 143 ? 0.268 49.721 55.018 1.00 62.53 143 GLU A CA 1
ATOM 531 C C . GLU A 1 143 ? 0.546 48.543 54.074 1.00 61.12 143 GLU A C 1
ATOM 532 O O . GLU A 1 143 ? 1.269 47.617 54.445 1.00 61.97 143 GLU A O 1
ATOM 538 N N . THR A 1 144 ? -0.038 48.555 52.881 1.00 58.54 144 THR A N 1
ATOM 539 C CA . THR A 1 144 ? 0.234 47.515 51.900 1.00 57.03 144 THR A CA 1
ATOM 540 C C . THR A 1 144 ? 1.725 47.460 51.569 1.00 56.16 144 THR A C 1
ATOM 541 O O . THR A 1 144 ? 2.327 46.375 51.545 1.00 56.31 144 THR A O 1
ATOM 545 N N . ALA A 1 145 ? 2.296 48.641 51.329 1.00 54.60 145 ALA A N 1
ATOM 546 C CA . ALA A 1 145 ? 3.715 48.828 51.002 1.00 53.55 145 ALA A CA 1
ATOM 547 C C . ALA A 1 145 ? 4.632 48.371 52.126 1.00 52.35 145 ALA A C 1
ATOM 548 O O . ALA A 1 145 ? 5.559 47.641 51.880 1.00 52.79 145 ALA A O 1
ATOM 550 N N . THR A 1 146 ? 4.398 48.795 53.359 1.00 51.58 146 THR A N 1
ATOM 551 C CA . THR A 1 146 ? 5.231 48.263 54.466 1.00 51.59 146 THR A CA 1
ATOM 552 C C . THR A 1 146 ? 5.152 46.732 54.583 1.00 50.43 146 THR A C 1
ATOM 553 O O . THR A 1 146 ? 6.160 46.080 54.843 1.00 50.83 146 THR A O 1
ATOM 557 N N . GLY A 1 147 ? 3.982 46.161 54.367 1.00 49.28 147 GLY A N 1
ATOM 558 C CA . GLY A 1 147 ? 3.877 44.714 54.438 1.00 50.36 147 GLY A CA 1
ATOM 559 C C . GLY A 1 147 ? 4.754 44.036 53.390 1.00 50.01 147 GLY A C 1
ATOM 560 O O . GLY A 1 147 ? 5.622 43.191 53.711 1.00 49.42 147 GLY A O 1
ATOM 561 N N . ILE A 1 148 ? 4.561 44.449 52.142 1.00 50.13 148 ILE A N 1
ATOM 562 C CA . ILE A 1 148 ? 5.402 43.961 51.019 1.00 50.96 148 ILE A CA 1
ATOM 563 C C . ILE A 1 148 ? 6.867 44.074 51.308 1.00 50.06 148 ILE A C 1
ATOM 564 O O . ILE A 1 148 ? 7.596 43.125 51.156 1.00 48.75 148 ILE A O 1
ATOM 569 N N . LEU A 1 149 ? 7.283 45.246 51.772 1.00 51.18 149 LEU A N 1
ATOM 570 C CA . LEU A 1 149 ? 8.697 45.489 52.065 1.00 51.99 149 LEU A CA 1
ATOM 571 C C . LEU A 1 149 ? 9.221 44.619 53.194 1.00 52.45 149 LEU A C 1
ATOM 572 O O . LEU A 1 149 ? 10.300 44.041 53.090 1.00 51.51 149 LEU A O 1
ATOM 577 N N . ALA A 1 150 ? 8.460 44.521 54.280 1.00 53.75 150 ALA A N 1
ATOM 578 C CA . ALA A 1 150 ? 8.845 43.629 55.380 1.00 55.49 150 ALA A CA 1
ATOM 579 C C . ALA A 1 150 ? 8.983 42.157 54.953 1.00 56.18 150 ALA A C 1
ATOM 580 O O . ALA A 1 150 ? 9.911 41.472 55.412 1.00 57.10 150 ALA A O 1
ATOM 582 N N . ARG A 1 151 ? 8.084 41.661 54.095 1.00 56.15 151 ARG A N 1
ATOM 583 C CA . ARG A 1 151 ? 8.235 40.286 53.572 1.00 56.85 151 ARG A CA 1
ATOM 584 C C . ARG A 1 151 ? 9.401 40.103 52.554 1.00 57.27 151 ARG A C 1
ATOM 585 O O . ARG A 1 151 ? 10.107 39.090 52.594 1.00 57.85 151 ARG A O 1
ATOM 593 N N . ALA A 1 152 ? 9.623 41.070 51.670 1.00 56.87 152 ALA A N 1
ATOM 594 C CA . ALA A 1 152 ? 10.747 40.966 50.733 1.00 57.48 152 ALA A CA 1
ATOM 595 C C . ALA A 1 152 ? 12.140 41.013 51.411 1.00 57.66 152 ALA A C 1
ATOM 596 O O . ALA A 1 152 ? 13.133 40.510 50.870 1.00 57.76 152 ALA A O 1
ATOM 598 N N . LEU A 1 153 ? 12.205 41.640 52.579 1.00 58.34 153 LEU A N 1
ATOM 599 C CA . LEU A 1 153 ? 13.474 41.943 53.233 1.00 59.32 153 LEU A CA 1
ATOM 600 C C . LEU A 1 153 ? 13.727 41.166 54.520 1.00 60.10 153 LEU A C 1
ATOM 601 O O . LEU A 1 153 ? 14.849 41.187 55.053 1.00 60.10 153 LEU A O 1
ATOM 606 N N . GLY A 1 154 ? 12.683 40.519 55.037 1.00 60.62 154 GLY A N 1
ATOM 607 C CA . GLY A 1 154 ? 12.714 39.959 56.385 1.00 62.20 154 GLY A CA 1
ATOM 608 C C . GLY A 1 154 ? 13.514 38.675 56.502 1.00 63.78 154 GLY A C 1
ATOM 609 O O . GLY A 1 154 ? 13.595 38.075 57.597 1.00 64.40 154 GLY A O 1
ATOM 610 N N . GLY A 1 155 ? 14.090 38.237 55.381 1.00 64.07 155 GLY A N 1
ATOM 611 C CA . GLY A 1 155 ? 14.994 37.124 55.391 1.00 64.81 155 GLY A CA 1
ATOM 612 C C . GLY A 1 155 ? 16.336 37.550 54.854 1.00 65.60 155 GLY A C 1
ATOM 613 O O . GLY A 1 155 ? 16.914 36.852 54.045 1.00 67.26 155 GLY A O 1
ATOM 614 N N . VAL A 1 156 ? 16.825 38.711 55.272 1.00 65.90 156 VAL A N 1
ATOM 615 C CA . VAL A 1 156 ? 18.184 39.157 54.946 1.00 66.28 156 VAL A CA 1
ATOM 616 C C . VAL A 1 156 ? 18.691 40.004 56.123 1.00 65.77 156 VAL A C 1
ATOM 617 O O . VAL A 1 156 ? 19.889 40.087 56.385 1.00 66.37 156 VAL A O 1
ATOM 621 N N . ILE A 1 157 ? 17.783 40.635 56.863 1.00 64.71 157 ILE A N 1
ATOM 622 C CA . ILE A 1 157 ? 18.218 41.307 58.079 1.00 63.48 157 ILE A CA 1
ATOM 623 C C . ILE A 1 157 ? 18.196 40.191 59.116 1.00 63.17 157 ILE A C 1
ATOM 624 O O . ILE A 1 157 ? 17.146 39.562 59.312 1.00 62.63 157 ILE A O 1
ATOM 629 N N . THR A 1 158 ? 19.348 39.925 59.749 1.00 62.51 158 THR A N 1
ATOM 630 C CA . THR A 1 158 ? 19.525 38.671 60.448 1.00 62.00 158 THR A CA 1
ATOM 631 C C . THR A 1 158 ? 19.782 38.628 61.955 1.00 61.31 158 THR A C 1
ATOM 632 O O . THR A 1 158 ? 19.396 37.648 62.613 1.00 61.86 158 THR A O 1
ATOM 636 N N . GLY A 1 159 ? 20.444 39.629 62.528 1.00 59.90 159 GLY A N 1
ATOM 637 C CA . GLY A 1 159 ? 20.922 39.430 63.933 1.00 55.79 159 GLY A CA 1
ATOM 638 C C . GLY A 1 159 ? 19.915 39.819 65.009 1.00 53.63 159 GLY A C 1
ATOM 639 O O . GLY A 1 159 ? 18.720 39.483 64.934 1.00 52.41 159 GLY A O 1
ATOM 640 N N . GLU A 1 160 ? 20.444 40.509 66.023 1.00 51.32 160 GLU A N 1
ATOM 641 C CA . GLU A 1 160 ? 19.709 41.177 67.058 1.00 49.27 160 GLU A CA 1
ATOM 642 C C . GLU A 1 160 ? 18.637 42.104 66.480 1.00 48.58 160 GLU A C 1
ATOM 643 O O . GLU A 1 160 ? 18.917 42.936 65.600 1.00 46.68 160 GLU A O 1
ATOM 646 N N . ASP A 1 161 ? 17.420 41.983 67.006 1.00 47.67 161 ASP A N 1
ATOM 647 C CA . ASP A 1 161 ? 16.300 42.870 66.662 1.00 47.35 161 ASP A CA 1
ATOM 648 C C . ASP A 1 161 ? 16.051 42.993 65.153 1.00 45.50 161 ASP A C 1
ATOM 649 O O . ASP A 1 161 ? 15.821 44.114 64.665 1.00 45.78 161 ASP A O 1
ATOM 654 N N . ALA A 1 162 ? 16.079 41.870 64.436 1.00 43.36 162 ALA A N 1
ATOM 655 C CA . ALA A 1 162 ? 15.976 41.848 62.971 1.00 42.17 162 ALA A CA 1
ATOM 656 C C . ALA A 1 162 ? 14.591 42.304 62.528 1.00 41.85 162 ALA A C 1
ATOM 657 O O . ALA A 1 162 ? 14.458 42.863 61.458 1.00 41.10 162 ALA A O 1
ATOM 667 N N . LEU A 1 164 ? 12.637 44.604 64.136 1.00 41.94 164 LEU A N 1
ATOM 668 C CA . LEU A 1 164 ? 12.610 46.032 64.281 1.00 41.58 164 LEU A CA 1
ATOM 669 C C . LEU A 1 164 ? 13.360 46.688 63.119 1.00 41.73 164 LEU A C 1
ATOM 670 O O . LEU A 1 164 ? 12.922 47.692 62.569 1.00 42.99 164 LEU A O 1
ATOM 675 N N . ARG A 1 165 ? 14.503 46.115 62.780 1.00 40.23 165 ARG A N 1
ATOM 676 C CA . ARG A 1 165 ? 15.388 46.659 61.772 1.00 41.03 165 ARG A CA 1
ATOM 677 C C . ARG A 1 165 ? 14.781 46.589 60.355 1.00 42.19 165 ARG A C 1
ATOM 678 O O . ARG A 1 165 ? 14.937 47.540 59.575 1.00 42.05 165 ARG A O 1
ATOM 686 N N . THR A 1 166 ? 14.083 45.484 60.047 1.00 41.90 166 THR A N 1
ATOM 687 C CA . THR A 1 166 ? 13.316 45.336 58.828 1.00 41.52 166 THR A CA 1
ATOM 688 C C . THR A 1 166 ? 12.186 46.395 58.779 1.00 43.42 166 THR A C 1
ATOM 689 O O . THR A 1 166 ? 11.935 46.983 57.734 1.00 43.09 166 THR A O 1
ATOM 693 N N . SER A 1 167 ? 11.479 46.622 59.903 1.00 43.66 167 SER A N 1
ATOM 694 C CA . SER A 1 167 ? 10.387 47.623 59.925 1.00 43.75 167 SER A CA 1
ATOM 695 C C . SER A 1 167 ? 10.947 49.063 59.774 1.00 43.58 167 SER A C 1
ATOM 696 O O . SER A 1 167 ? 10.265 49.908 59.265 1.00 43.37 167 SER A O 1
ATOM 707 N N . VAL A 1 169 ? 13.784 49.582 57.820 1.00 45.20 169 VAL A N 1
ATOM 708 C CA . VAL A 1 169 ? 14.127 49.711 56.411 1.00 44.76 169 VAL A CA 1
ATOM 709 C C . VAL A 1 169 ? 12.836 50.062 55.605 1.00 45.84 169 VAL A C 1
ATOM 710 O O . VAL A 1 169 ? 12.838 50.969 54.767 1.00 47.00 169 VAL A O 1
ATOM 714 N N . ALA A 1 170 ? 11.759 49.319 55.846 1.00 45.01 170 ALA A N 1
ATOM 715 C CA . ALA A 1 170 ? 10.435 49.632 55.295 1.00 45.74 170 ALA A CA 1
ATOM 716 C C . ALA A 1 170 ? 10.018 51.080 55.559 1.00 45.69 170 ALA A C 1
ATOM 717 O O . ALA A 1 170 ? 9.574 51.752 54.627 1.00 47.70 170 ALA A O 1
ATOM 719 N N . THR A 1 171 ? 10.111 51.543 56.815 1.00 44.98 171 THR A N 1
ATOM 720 C CA . THR A 1 171 ? 9.823 52.936 57.166 1.00 44.45 171 THR A CA 1
ATOM 721 C C . THR A 1 171 ? 10.677 53.913 56.303 1.00 46.94 171 THR A C 1
ATOM 722 O O . THR A 1 171 ? 10.128 54.906 55.783 1.00 48.08 171 THR A O 1
ATOM 726 N N . GLN A 1 172 ? 11.990 53.630 56.150 1.00 45.63 172 GLN A N 1
ATOM 727 C 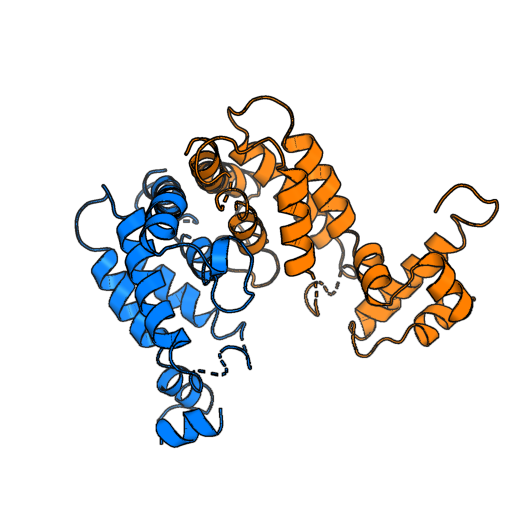CA . GLN A 1 172 ? 12.859 54.532 55.412 1.00 46.69 172 GLN A CA 1
ATOM 728 C C . GLN A 1 172 ? 12.501 54.579 53.930 1.00 45.47 172 GLN A C 1
ATOM 729 O O . GLN A 1 172 ? 12.592 55.617 53.334 1.00 44.84 172 GLN A O 1
ATOM 735 N N . LEU A 1 173 ? 12.055 53.463 53.355 1.00 45.96 173 LEU A N 1
ATOM 736 C CA . LEU A 1 173 ? 11.741 53.404 51.934 1.00 44.89 173 LEU A CA 1
ATOM 737 C C . LEU A 1 173 ? 10.431 54.100 51.611 1.00 45.45 173 LEU A C 1
ATOM 738 O O . LEU A 1 173 ? 10.348 54.878 50.672 1.00 45.51 173 LEU A O 1
ATOM 743 N N . VAL A 1 174 ? 9.420 53.891 52.446 1.00 46.42 174 VAL A N 1
ATOM 744 C CA . VAL A 1 174 ? 8.188 54.635 52.358 1.00 46.20 174 VAL A CA 1
ATOM 745 C C . VAL A 1 174 ? 8.327 56.146 52.614 1.00 46.98 174 VAL A C 1
ATOM 746 O O . VAL A 1 174 ? 7.707 56.946 51.909 1.00 47.98 174 VAL A O 1
ATOM 750 N N . GLY A 1 175 ? 9.130 56.558 53.583 1.00 46.37 175 GLY A N 1
ATOM 751 C CA . GLY A 1 175 ? 9.427 57.984 53.754 1.00 45.69 175 GLY A CA 1
ATOM 752 C C . GLY A 1 175 ? 10.056 58.597 52.492 1.00 45.74 175 GLY A C 1
ATOM 753 O O . GLY A 1 175 ? 9.621 59.649 52.004 1.00 44.01 175 GLY A O 1
ATOM 754 N N . LEU A 1 176 ? 11.098 57.929 51.992 1.00 45.93 176 LEU A N 1
ATOM 755 C CA . LEU A 1 176 ? 11.801 58.292 50.751 1.00 47.09 176 LEU A CA 1
ATOM 756 C C . LEU A 1 176 ? 10.797 58.601 49.626 1.00 47.67 176 LEU A C 1
ATOM 757 O O . LEU A 1 176 ? 10.786 59.693 49.080 1.00 48.49 176 LEU A O 1
ATOM 762 N N . ALA A 1 177 ? 9.942 57.633 49.320 1.00 47.53 177 ALA A N 1
ATOM 763 C CA . ALA A 1 177 ? 8.970 57.759 48.258 1.00 47.27 177 ALA A CA 1
ATOM 764 C C . ALA A 1 177 ? 7.868 58.762 48.578 1.00 48.02 177 ALA A C 1
ATOM 765 O O . ALA A 1 177 ? 7.447 59.467 47.693 1.00 47.29 177 ALA A O 1
ATOM 788 N N . ARG A 1 180 ? 9.920 62.114 48.041 1.00 49.05 180 ARG A N 1
ATOM 789 C CA . ARG A 1 180 ? 10.479 62.305 46.714 1.00 48.33 180 ARG A CA 1
ATOM 790 C C . ARG A 1 180 ? 9.377 62.411 45.651 1.00 48.89 180 ARG A C 1
ATOM 791 O O . ARG A 1 180 ? 9.413 63.310 44.811 1.00 48.76 180 ARG A O 1
ATOM 799 N N . TYR A 1 181 ? 8.372 61.537 45.743 1.00 48.51 181 TYR A N 1
ATOM 800 C CA . TYR A 1 181 ? 7.324 61.469 44.741 1.00 47.96 181 TYR A CA 1
ATOM 801 C C . TYR A 1 181 ? 5.967 62.088 45.091 1.00 48.02 181 TYR A C 1
ATOM 802 O O . TYR A 1 181 ? 5.332 62.611 44.191 1.00 48.04 181 TYR A O 1
ATOM 811 N N . VAL A 1 182 ? 5.508 62.052 46.352 1.00 48.91 182 VAL A N 1
ATOM 812 C CA . VAL A 1 182 ? 4.198 62.674 46.681 1.00 47.69 182 VAL A CA 1
ATOM 813 C C . VAL A 1 182 ? 4.311 64.123 47.201 1.00 48.44 182 VAL A C 1
ATOM 814 O O . VAL A 1 182 ? 3.653 65.018 46.697 1.00 48.47 182 VAL A O 1
ATOM 818 N N . ALA A 1 183 ? 5.186 64.375 48.162 1.00 48.75 183 ALA A N 1
ATOM 819 C CA . ALA A 1 183 ? 5.285 65.722 48.737 1.00 49.53 183 ALA A CA 1
ATOM 820 C C . ALA A 1 183 ? 6.265 66.706 48.036 1.00 49.88 183 ALA A C 1
ATOM 821 O O . ALA A 1 183 ? 6.249 67.905 48.318 1.00 51.05 183 ALA A O 1
ATOM 823 N N . HIS A 1 184 ? 7.118 66.250 47.150 1.00 50.06 184 HIS A N 1
ATOM 824 C CA . HIS A 1 184 ? 8.046 67.188 46.541 1.00 50.83 184 HIS A CA 1
ATOM 825 C C . HIS A 1 184 ? 8.922 67.971 47.594 1.00 50.79 184 HIS A C 1
ATOM 826 O O . HIS A 1 184 ? 9.047 69.152 47.567 1.00 49.95 184 HIS A O 1
ATOM 833 N N . LEU A 1 185 ? 9.522 67.279 48.541 1.00 51.68 185 LEU A N 1
ATOM 834 C CA . LEU A 1 185 ? 10.482 67.912 49.406 1.00 51.17 185 LEU A CA 1
ATOM 835 C C . LEU A 1 185 ? 11.757 68.177 48.605 1.00 51.20 185 LEU A C 1
ATOM 836 O O . LEU A 1 185 ? 12.378 67.231 48.074 1.00 52.18 185 LEU A O 1
ATOM 841 N N . GLU A 1 186 ? 12.169 69.432 48.539 1.00 50.02 186 GLU A N 1
ATOM 842 C CA . GLU A 1 186 ? 13.455 69.767 47.959 1.00 50.28 186 GLU A CA 1
ATOM 843 C C . GLU A 1 186 ? 14.520 69.790 49.047 1.00 50.58 186 GLU A C 1
ATOM 844 O O . GLU A 1 186 ? 14.222 70.138 50.164 1.00 50.03 186 GLU A O 1
ATOM 850 N N . PRO A 1 187 ? 15.765 69.393 48.721 1.00 51.37 187 PRO A N 1
ATOM 851 C CA . PRO A 1 187 ? 16.265 68.952 47.385 1.00 51.56 187 PRO A CA 1
ATOM 852 C C . PRO A 1 187 ? 16.024 67.517 46.920 1.00 50.79 187 PRO A C 1
ATOM 853 O O . PRO A 1 187 ? 16.436 67.168 45.809 1.00 51.61 187 PRO A O 1
ATOM 857 N N . LEU A 1 188 ? 15.370 66.714 47.740 1.00 50.04 188 LEU A N 1
ATOM 858 C CA . LEU A 1 188 ? 15.120 65.298 47.465 1.00 49.01 188 LEU A CA 1
ATOM 859 C C . LEU A 1 188 ? 14.367 65.019 46.192 1.00 49.15 188 LEU A C 1
ATOM 860 O O . LEU A 1 188 ? 14.756 64.110 45.420 1.00 49.55 188 LEU A O 1
ATOM 865 N N . ALA A 1 189 ? 13.268 65.737 45.978 1.00 47.57 189 ALA A N 1
ATOM 866 C CA . ALA A 1 189 ? 12.457 65.464 44.786 1.00 47.66 189 ALA A CA 1
ATOM 867 C C . ALA A 1 189 ? 13.239 65.561 43.452 1.00 47.60 189 ALA A C 1
ATOM 868 O O . ALA A 1 189 ? 12.971 64.786 42.520 1.00 47.47 189 ALA A O 1
ATOM 870 N N . SER A 1 190 ? 14.189 66.507 43.375 1.00 46.99 190 SER A N 1
ATOM 871 C CA . SER A 1 190 ? 14.848 66.837 42.141 1.00 47.33 190 SER A CA 1
ATOM 872 C C . SER A 1 190 ? 16.224 66.241 42.029 1.00 46.98 190 SER A C 1
ATOM 873 O O . SER A 1 190 ? 16.895 66.483 41.032 1.00 47.69 190 SER A O 1
ATOM 876 N N . ALA A 1 191 ? 16.692 65.544 43.057 1.00 46.48 191 ALA A N 1
ATOM 877 C CA . ALA A 1 191 ? 18.029 64.966 42.990 1.00 46.57 191 ALA A CA 1
ATOM 878 C C . ALA A 1 191 ? 18.092 63.808 41.955 1.00 46.61 191 ALA A C 1
ATOM 879 O O . ALA A 1 191 ? 17.088 63.242 41.561 1.00 47.44 191 ALA A O 1
ATOM 881 N N . ASP A 1 192 ? 19.287 63.531 41.516 1.00 46.85 192 ASP A N 1
ATOM 882 C CA . ASP A 1 192 ? 19.647 62.490 40.584 1.00 49.67 192 ASP A CA 1
ATOM 883 C C . ASP A 1 192 ? 19.410 61.149 41.283 1.00 50.77 192 ASP A C 1
ATOM 884 O O . ASP A 1 192 ? 19.598 61.018 42.527 1.00 48.73 192 ASP A O 1
ATOM 889 N N . THR A 1 193 ? 19.033 60.156 40.477 1.00 50.31 193 THR A N 1
ATOM 890 C CA . THR A 1 193 ? 18.932 58.753 40.898 1.00 50.92 193 THR A CA 1
ATOM 891 C C . THR A 1 193 ? 20.166 58.219 41.606 1.00 49.07 193 THR A C 1
ATOM 892 O O . THR A 1 193 ? 20.059 57.600 42.654 1.00 48.83 193 THR A O 1
ATOM 896 N N . ASP A 1 194 ? 21.321 58.416 40.996 1.00 47.61 194 ASP A N 1
ATOM 897 C CA . ASP A 1 194 ? 22.544 57.891 41.521 1.00 47.04 194 ASP A CA 1
ATOM 898 C C . ASP A 1 194 ? 22.901 58.531 42.876 1.00 46.47 194 ASP A C 1
ATOM 899 O O . ASP A 1 194 ? 23.312 57.828 43.818 1.00 45.51 194 ASP A O 1
ATOM 902 N N . THR A 1 195 ? 22.766 59.860 42.935 1.00 45.05 195 THR A N 1
ATOM 903 C CA . THR A 1 195 ? 22.953 60.639 44.152 1.00 44.46 195 THR A CA 1
ATOM 904 C C . THR A 1 195 ? 22.060 60.148 45.284 1.00 44.00 195 THR A C 1
ATOM 905 O O . THR A 1 195 ? 22.573 59.831 46.388 1.00 45.60 195 THR A O 1
ATOM 909 N N . VAL A 1 196 ? 20.758 60.023 45.026 1.00 43.01 196 VAL A N 1
ATOM 910 C CA . VAL A 1 196 ? 19.827 59.586 46.053 1.00 43.34 196 VAL A CA 1
ATOM 911 C C . VAL A 1 196 ? 20.164 58.162 46.544 1.00 44.96 196 VAL A C 1
ATOM 912 O O . VAL A 1 196 ? 20.419 57.994 47.733 1.00 46.89 196 VAL A O 1
ATOM 916 N N . ALA A 1 197 ? 20.269 57.197 45.615 1.00 44.49 197 ALA A N 1
ATOM 917 C CA . ALA A 1 197 ? 20.755 55.839 45.870 1.00 44.55 197 ALA A CA 1
ATOM 918 C C . ALA A 1 197 ? 22.047 55.729 46.669 1.00 45.72 197 ALA A C 1
ATOM 919 O O . ALA A 1 197 ? 22.129 54.932 47.626 1.00 46.20 197 ALA A O 1
ATOM 921 N N . ARG A 1 198 ? 23.068 56.453 46.226 1.00 45.58 198 ARG A N 1
ATOM 922 C CA . ARG A 1 198 ? 24.332 56.453 46.913 1.00 45.81 198 ARG A CA 1
ATOM 923 C C . ARG A 1 198 ? 24.135 56.818 48.390 1.00 45.25 198 ARG A C 1
ATOM 924 O O . ARG A 1 198 ? 24.528 56.052 49.244 1.00 45.37 198 ARG A O 1
ATOM 932 N N . HIS A 1 199 ? 23.512 57.974 48.664 1.00 44.28 199 HIS A N 1
ATOM 933 C CA . HIS A 1 199 ? 23.520 58.576 49.999 1.00 43.29 199 HIS A CA 1
ATOM 934 C C . HIS A 1 199 ? 22.515 57.909 50.929 1.00 43.68 199 HIS A C 1
ATOM 935 O O . HIS A 1 199 ? 22.817 57.559 52.046 1.00 44.75 199 HIS A O 1
ATOM 942 N N . TYR A 1 200 ? 21.290 57.780 50.475 1.00 45.55 200 TYR A N 1
ATOM 943 C CA . TYR A 1 200 ? 20.261 57.123 51.243 1.00 45.52 200 TYR A CA 1
ATOM 944 C C . TYR A 1 200 ? 20.526 55.628 51.375 1.00 46.28 200 TYR A C 1
ATOM 945 O O . TYR A 1 200 ? 20.201 55.060 52.404 1.00 46.35 200 TYR A O 1
ATOM 954 N N . GLY A 1 201 ? 21.057 54.994 50.327 1.00 46.86 201 GLY A N 1
ATOM 955 C CA . GLY A 1 201 ? 21.596 53.636 50.407 1.00 48.60 201 GLY A CA 1
ATOM 956 C C . GLY A 1 201 ? 22.505 53.372 51.612 1.00 50.88 201 GLY A C 1
ATOM 957 O O . GLY A 1 201 ? 22.442 52.294 52.221 1.00 50.04 201 GLY A O 1
ATOM 958 N N . ARG A 1 202 ? 23.347 54.353 51.991 1.00 51.90 202 ARG A N 1
ATOM 959 C CA . ARG A 1 202 ? 24.167 54.203 53.233 1.00 52.21 202 ARG A CA 1
ATOM 960 C C . ARG A 1 202 ? 23.337 54.031 54.479 1.00 51.88 202 ARG A C 1
ATOM 961 O O . ARG A 1 202 ? 23.729 53.321 55.407 1.00 51.99 202 ARG A O 1
ATOM 969 N N . ALA A 1 203 ? 22.190 54.719 54.510 1.00 51.40 203 ALA A N 1
ATOM 970 C CA . ALA A 1 203 ? 21.359 54.796 55.693 1.00 49.32 203 ALA A CA 1
ATOM 971 C C . ALA A 1 203 ? 20.687 53.454 55.880 1.00 48.37 203 ALA A C 1
ATOM 972 O O . ALA A 1 203 ? 20.475 52.970 57.011 1.00 48.59 203 ALA A O 1
ATOM 974 N N . VAL A 1 204 ? 20.357 52.843 54.763 1.00 48.20 204 VAL A N 1
ATOM 975 C CA . VAL A 1 204 ? 19.764 51.501 54.747 1.00 49.40 204 VAL A CA 1
ATOM 976 C C . VAL A 1 204 ? 20.811 50.478 55.100 1.00 50.24 204 VAL A C 1
ATOM 977 O O . VAL A 1 204 ? 20.536 49.495 55.809 1.00 52.38 204 VAL A O 1
ATOM 981 N N . GLN A 1 205 ? 22.024 50.700 54.622 1.00 51.02 205 GLN A N 1
ATOM 982 C CA . GLN A 1 205 ? 23.120 49.764 54.884 1.00 51.61 205 GLN A CA 1
ATOM 983 C C . GLN A 1 205 ? 23.441 49.682 56.385 1.00 51.00 205 GLN A C 1
ATOM 984 O O . GLN A 1 205 ? 23.601 48.594 56.926 1.00 51.47 205 GLN A O 1
ATOM 990 N N . ALA A 1 206 ? 23.515 50.837 57.045 1.00 50.85 206 ALA A N 1
ATOM 991 C CA . ALA A 1 206 ? 23.661 50.911 58.515 1.00 50.65 206 ALA A CA 1
ATOM 992 C C . ALA A 1 206 ? 22.619 50.132 59.337 1.00 50.36 206 ALA A C 1
ATOM 993 O O . ALA A 1 206 ? 22.901 49.736 60.463 1.00 48.07 206 ALA A O 1
ATOM 995 N N . ILE A 1 207 ? 21.402 49.964 58.799 1.00 51.52 207 ILE A N 1
ATOM 996 C CA . ILE A 1 207 ? 20.336 49.245 59.504 1.00 51.74 207 ILE A CA 1
ATOM 997 C C . ILE A 1 207 ? 20.601 47.756 59.260 1.00 52.87 207 ILE A C 1
ATOM 998 O O . ILE A 1 207 ? 20.603 46.919 60.194 1.00 52.92 207 ILE A O 1
ATOM 1003 N N . VAL A 1 208 ? 20.881 47.440 58.006 1.00 52.99 208 VAL A N 1
ATOM 1004 C CA . VAL A 1 208 ? 21.148 46.068 57.658 1.00 54.82 208 VAL A CA 1
ATOM 1005 C C . VAL A 1 208 ? 22.337 45.481 58.416 1.00 56.72 208 VAL A C 1
ATOM 1006 O O . VAL A 1 208 ? 22.208 44.406 58.964 1.00 57.01 208 VAL A O 1
ATOM 1010 N N . THR A 1 209 ? 23.473 46.186 58.468 1.00 59.15 209 THR A N 1
ATOM 1011 C CA . THR A 1 209 ? 24.667 45.615 59.097 1.00 61.07 209 THR A CA 1
ATOM 1012 C C . THR A 1 209 ? 24.775 45.876 60.589 1.00 62.18 209 THR A C 1
ATOM 1013 O O . THR A 1 209 ? 25.818 45.592 61.172 1.00 63.12 209 THR A O 1
ATOM 1017 N N . ASP A 1 210 ? 23.727 46.401 61.223 1.00 63.85 210 ASP A N 1
ATOM 1018 C CA . ASP A 1 210 ? 23.836 46.879 62.619 1.00 64.96 210 ASP A CA 1
ATOM 1019 C C . ASP A 1 210 ? 22.778 46.408 63.602 1.00 65.70 210 ASP A C 1
ATOM 1020 O O . ASP A 1 210 ? 22.051 47.251 64.166 1.00 66.39 210 ASP A O 1
ATOM 1022 N N . ARG A 1 211 ? 22.701 45.095 63.821 1.00 65.53 211 ARG A N 1
ATOM 1023 N N . GLY B 1 22 ? 2.796 84.053 76.321 1.00 61.55 22 GLY B N 1
ATOM 1024 C CA . GLY B 1 22 ? 2.318 85.036 75.331 1.00 62.09 22 GLY B CA 1
ATOM 1025 C C . GLY B 1 22 ? 3.395 86.031 74.977 1.00 62.06 22 GLY B C 1
ATOM 1026 O O . GLY B 1 22 ? 4.178 85.802 74.074 1.00 62.28 22 GLY B O 1
ATOM 1027 N N . GLY B 1 23 ? 3.435 87.146 75.689 1.00 62.72 23 GLY B N 1
ATOM 1028 C CA . GLY B 1 23 ? 4.653 87.933 75.709 1.00 62.87 23 GLY B CA 1
ATOM 1029 C C . GLY B 1 23 ? 4.531 89.267 76.401 1.00 63.22 23 GLY B C 1
ATOM 1030 O O . GLY B 1 23 ? 3.719 89.448 77.345 1.00 64.99 23 GLY B O 1
ATOM 1031 N N . ARG B 1 24 ? 5.346 90.205 75.909 1.00 62.15 24 ARG B N 1
ATOM 1032 C CA . ARG B 1 24 ? 5.477 91.554 76.450 1.00 60.40 24 ARG B CA 1
ATOM 1033 C C . ARG B 1 24 ? 4.248 92.230 77.182 1.00 57.45 24 ARG B C 1
ATOM 1034 O O . ARG B 1 24 ? 4.376 92.610 78.381 1.00 58.10 24 ARG B O 1
ATOM 1042 N N . ARG B 1 25 ? 3.091 92.389 76.519 1.00 52.49 25 ARG B N 1
ATOM 1043 C CA . ARG B 1 25 ? 2.057 93.334 77.052 1.00 48.18 25 ARG B CA 1
ATOM 1044 C C . ARG B 1 25 ? 1.239 92.813 78.222 1.00 45.35 25 ARG B C 1
ATOM 1045 O O . ARG B 1 25 ? 1.024 91.583 78.309 1.00 44.91 25 ARG B O 1
ATOM 1053 N N . PRO B 1 26 ? 0.762 93.731 79.125 1.00 42.60 26 PRO B N 1
ATOM 1054 C CA . PRO B 1 26 ? -0.102 93.278 80.232 1.00 40.89 26 PRO B CA 1
ATOM 1055 C C . PRO B 1 26 ? -1.370 92.662 79.635 1.00 40.16 26 PRO B C 1
ATOM 1056 O O . PRO B 1 26 ? -1.851 93.140 78.576 1.00 39.28 26 PRO B O 1
ATOM 1060 N N . GLY B 1 27 ? -1.855 91.578 80.235 1.00 38.46 27 GLY B N 1
ATOM 1061 C CA . GLY B 1 27 ? -2.939 90.778 79.628 1.00 39.30 27 GLY B CA 1
ATOM 1062 C C . GLY B 1 27 ? -2.683 89.853 78.426 1.00 39.09 27 GLY B C 1
ATOM 1063 O O . GLY B 1 27 ? -3.504 89.006 78.093 1.00 38.89 27 GLY B O 1
ATOM 1064 N N . GLU B 1 28 ? -1.547 90.031 77.778 1.00 40.10 28 GLU B N 1
ATOM 1065 C CA . GLU B 1 28 ? -1.250 89.345 76.512 1.00 41.16 28 GLU B CA 1
ATOM 1066 C C . GLU B 1 28 ? -1.037 87.823 76.599 1.00 41.87 28 GLU B C 1
ATOM 1067 O O . GLU B 1 28 ? -1.514 87.063 75.770 1.00 41.69 28 GLU B O 1
ATOM 1073 N N . THR B 1 29 ? -0.278 87.381 77.586 1.00 42.33 29 THR B N 1
ATOM 1074 C CA . THR B 1 29 ? -0.065 85.956 77.845 1.00 43.15 29 THR B CA 1
ATOM 1075 C C . THR B 1 29 ? -1.375 85.251 78.130 1.00 42.15 29 THR B C 1
ATOM 1076 O O . THR B 1 29 ? -1.694 84.265 77.519 1.00 45.51 29 THR B O 1
ATOM 1080 N N . ARG B 1 30 ? -2.190 85.796 78.988 1.00 42.38 30 ARG B N 1
ATOM 1081 C CA A ARG B 1 30 ? -3.511 85.269 79.368 0.50 41.68 30 ARG B CA 1
ATOM 1082 C CA B ARG B 1 30 ? -3.418 85.100 79.299 0.50 42.25 30 ARG B CA 1
ATOM 1083 C C . ARG B 1 30 ? -4.475 85.151 78.186 1.00 42.07 30 ARG B C 1
ATOM 1084 O O . ARG B 1 30 ? -5.273 84.223 78.083 1.00 42.26 30 ARG B O 1
ATOM 1099 N N . THR B 1 31 ? -4.456 86.175 77.328 1.00 42.87 31 THR B N 1
ATOM 1100 C CA . THR B 1 31 ? -5.282 86.215 76.134 1.00 42.61 31 THR B CA 1
ATOM 1101 C C . THR B 1 31 ? -4.803 85.153 75.127 1.00 42.56 31 THR B C 1
ATOM 1102 O O . THR B 1 31 ? -5.604 84.427 74.618 1.00 43.97 31 THR B O 1
ATOM 1106 N N . ARG B 1 32 ? -3.511 85.083 74.864 1.00 42.14 32 ARG B N 1
ATOM 1107 C CA . ARG B 1 32 ? -2.917 84.076 73.973 1.00 42.48 32 ARG B CA 1
ATOM 1108 C C . ARG B 1 32 ? -3.178 82.708 74.501 1.00 43.79 32 ARG B C 1
ATOM 1109 O O . ARG B 1 32 ? -3.639 81.877 73.759 1.00 40.89 32 ARG B O 1
ATOM 1117 N N . GLU B 1 33 ? -2.877 82.481 75.812 1.00 44.86 33 GLU B N 1
ATOM 1118 C CA . GLU B 1 33 ? -3.180 81.207 76.439 1.00 45.45 33 GLU B CA 1
ATOM 1119 C C . GLU B 1 33 ? -4.621 80.796 76.243 1.00 44.20 33 GLU B C 1
ATOM 1120 O O . GLU B 1 33 ? -4.870 79.622 75.849 1.00 43.78 33 GLU B O 1
ATOM 1126 N N . ALA B 1 34 ? -5.568 81.720 76.528 1.00 43.11 34 ALA B N 1
ATOM 1127 C CA . ALA B 1 34 ? -6.999 81.438 76.317 1.00 42.17 34 ALA B CA 1
ATOM 1128 C C . ALA B 1 34 ? -7.297 81.033 74.846 1.00 41.64 34 ALA B C 1
ATOM 1129 O O . ALA B 1 34 ? -8.064 80.130 74.602 1.00 40.99 34 ALA B O 1
ATOM 1131 N N . ILE B 1 35 ? -6.682 81.712 73.896 1.00 40.59 35 ILE B N 1
ATOM 1132 C CA . ILE B 1 35 ? -6.879 81.407 72.512 1.00 41.93 35 ILE B CA 1
ATOM 1133 C C . ILE B 1 35 ? -6.313 80.010 72.114 1.00 42.12 35 ILE B C 1
ATOM 1134 O O . ILE B 1 35 ? -6.990 79.302 71.407 1.00 41.87 35 ILE B O 1
ATOM 1139 N N . LEU B 1 36 ? -5.137 79.636 72.624 1.00 40.54 36 LEU B N 1
ATOM 1140 C CA . LEU B 1 36 ? -4.536 78.351 72.366 1.00 42.06 36 LEU B CA 1
ATOM 1141 C C . LEU B 1 36 ? -5.301 77.152 72.961 1.00 41.60 36 LEU B C 1
ATOM 1142 O O . LEU B 1 36 ? -5.463 76.133 72.261 1.00 41.06 36 LEU B O 1
ATOM 1147 N N . THR B 1 37 ? -5.784 77.312 74.199 1.00 40.22 37 THR B N 1
ATOM 1148 C CA . THR B 1 37 ? -6.602 76.323 74.915 1.00 41.18 37 THR B CA 1
ATOM 1149 C C . THR B 1 37 ? -7.861 75.994 74.109 1.00 42.41 37 THR B C 1
ATOM 1150 O O . THR B 1 37 ? -8.160 74.818 73.802 1.00 44.46 37 THR B O 1
ATOM 1154 N N . ALA B 1 38 ? -8.569 77.031 73.709 1.00 42.73 38 ALA B N 1
ATOM 1155 C CA . ALA B 1 38 ? -9.764 76.890 72.898 1.00 42.67 38 ALA B CA 1
ATOM 1156 C C . ALA B 1 38 ? -9.532 76.270 71.491 1.00 42.93 38 ALA B C 1
ATOM 1157 O O . ALA B 1 38 ? -10.397 75.568 70.939 1.00 43.94 38 ALA B O 1
ATOM 1159 N N . ALA B 1 39 ? -8.412 76.592 70.877 1.00 42.53 39 ALA B N 1
ATOM 1160 C CA . ALA B 1 39 ? -8.075 76.065 69.601 1.00 41.70 39 ALA B CA 1
ATOM 1161 C C . ALA B 1 39 ? -7.813 74.545 69.660 1.00 41.59 39 ALA B C 1
ATOM 1162 O O . ALA B 1 39 ? -8.167 73.829 68.742 1.00 42.09 39 ALA B O 1
ATOM 1164 N N . ARG B 1 40 ? -7.080 74.095 70.661 1.00 41.77 40 ARG B N 1
ATOM 1165 C CA . ARG B 1 40 ? -6.957 72.670 71.011 1.00 43.07 40 ARG B CA 1
ATOM 1166 C C . ARG B 1 40 ? -8.284 71.998 71.192 1.00 43.10 40 ARG B C 1
ATOM 1167 O O . ARG B 1 40 ? -8.506 70.939 70.599 1.00 44.24 40 ARG B O 1
ATOM 1175 N N . VAL B 1 41 ? -9.167 72.577 72.009 1.00 43.64 41 VAL B N 1
ATOM 1176 C CA . VAL B 1 41 ? -10.497 71.989 72.197 1.00 43.63 41 VAL B CA 1
ATOM 1177 C C . VAL B 1 41 ? -11.194 71.880 70.841 1.00 43.23 41 VAL B C 1
ATOM 1178 O O . VAL B 1 41 ? -11.556 70.815 70.454 1.00 43.83 41 VAL B O 1
ATOM 1182 N N . CYS B 1 42 ? -11.276 72.972 70.093 1.00 43.58 42 CYS B N 1
ATOM 1183 C CA . CYS B 1 42 ? -11.999 73.044 68.822 1.00 43.51 42 CYS B CA 1
ATOM 1184 C C . CYS B 1 42 ? -11.397 72.195 67.728 1.00 43.44 42 CYS B C 1
ATOM 1185 O O . CYS B 1 42 ? -12.098 71.422 67.083 1.00 43.65 42 CYS B O 1
ATOM 1188 N N . PHE B 1 43 ? -10.088 72.300 67.527 1.00 42.52 43 PHE B N 1
ATOM 1189 C CA . PHE B 1 43 ? -9.439 71.461 66.535 1.00 42.20 43 PHE B CA 1
ATOM 1190 C C . PHE B 1 43 ? -9.517 69.956 66.867 1.00 43.05 43 PHE B C 1
ATOM 1191 O O . PHE B 1 43 ? -9.678 69.132 65.947 1.00 44.12 43 PHE B O 1
ATOM 1199 N N . ALA B 1 44 ? -9.367 69.586 68.143 1.00 42.36 44 ALA B N 1
ATOM 1200 C CA . ALA B 1 44 ? -9.516 68.187 68.522 1.00 42.97 44 ALA B CA 1
ATOM 1201 C C . ALA B 1 44 ? -10.954 67.679 68.311 1.00 43.05 44 ALA B C 1
ATOM 1202 O O . ALA B 1 44 ? -11.164 66.529 68.026 1.00 43.58 44 ALA B O 1
ATOM 1204 N N . GLU B 1 45 ? -11.941 68.545 68.440 1.00 44.10 45 GLU B N 1
ATOM 1205 C CA . GLU B 1 45 ? -13.344 68.153 68.221 1.00 45.27 45 GLU B CA 1
ATOM 1206 C C . GLU B 1 45 ? -13.726 67.871 66.756 1.00 45.19 45 GLU B C 1
ATOM 1207 O O . GLU B 1 45 ? -14.501 66.947 66.515 1.00 44.92 45 GLU B O 1
ATOM 1213 N N . ARG B 1 46 ? -13.163 68.644 65.826 1.00 45.03 46 ARG B N 1
ATOM 1214 C CA . ARG B 1 46 ? -13.650 68.743 64.458 1.00 46.52 46 ARG B CA 1
ATOM 1215 C C . ARG B 1 46 ? -12.600 68.729 63.351 1.00 46.60 46 ARG B C 1
ATOM 1216 O O . ARG B 1 46 ? -12.930 68.597 62.161 1.00 48.83 46 ARG B O 1
ATOM 1224 N N . GLY B 1 47 ? -11.344 68.867 63.697 1.00 46.15 47 GLY B N 1
ATOM 1225 C CA . GLY B 1 47 ? -10.312 68.872 62.648 1.00 45.16 47 GLY B CA 1
ATOM 1226 C C . GLY B 1 47 ? -10.106 70.270 62.081 1.00 43.48 47 GLY B C 1
ATOM 1227 O O . GLY B 1 47 ? -10.870 71.204 62.367 1.00 41.90 47 GLY B O 1
ATOM 1228 N N . PHE B 1 48 ? -9.069 70.397 61.272 1.00 42.74 48 PHE B N 1
ATOM 1229 C CA . PHE B 1 48 ? -8.614 71.696 60.834 1.00 43.74 48 PHE B CA 1
ATOM 1230 C C . PHE B 1 48 ? -9.644 72.365 59.936 1.00 44.31 48 PHE B C 1
ATOM 1231 O O . PHE B 1 48 ? -9.983 73.525 60.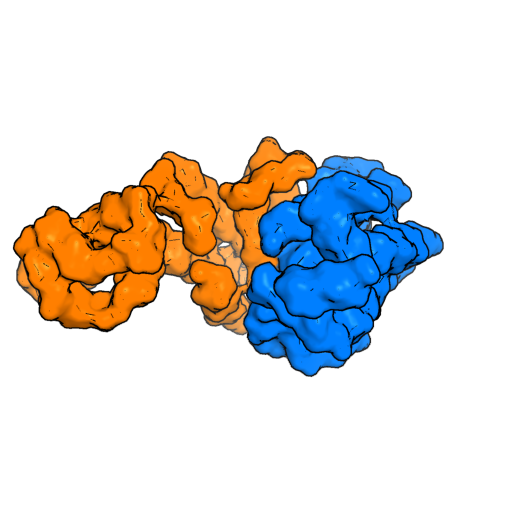143 1.00 43.80 48 PHE B O 1
ATOM 1239 N N . ASP B 1 49 ? -10.193 71.630 58.969 1.00 45.20 49 ASP B N 1
ATOM 1240 C CA . ASP B 1 49 ? -11.127 72.250 58.057 1.00 46.41 49 ASP B CA 1
ATOM 1241 C C . ASP B 1 49 ? -12.531 72.567 58.606 1.00 46.39 49 ASP B C 1
ATOM 1242 O O . ASP B 1 49 ? -13.149 73.581 58.217 1.00 45.58 49 ASP B O 1
ATOM 1247 N N . ALA B 1 50 ? -13.028 71.706 59.489 1.00 45.87 50 ALA B N 1
ATOM 1248 C CA . ALA B 1 50 ? -14.359 71.873 60.084 1.00 45.85 50 ALA B CA 1
ATOM 1249 C C . ALA B 1 50 ? -14.359 72.920 61.208 1.00 46.33 50 ALA B C 1
ATOM 1250 O O . ALA B 1 50 ? -15.412 73.294 61.720 1.00 48.16 50 ALA B O 1
ATOM 1252 N N . THR B 1 51 ? -13.175 73.411 61.577 1.00 46.34 51 THR B N 1
ATOM 1253 C CA . THR B 1 51 ? -13.020 74.385 62.651 1.00 44.80 51 THR B CA 1
ATOM 1254 C C . THR B 1 51 ? -12.786 75.795 62.083 1.00 45.68 51 THR B C 1
ATOM 1255 O O . THR B 1 51 ? -11.931 75.998 61.240 1.00 46.70 51 THR B O 1
ATOM 1259 N N . SER B 1 52 ? -13.533 76.783 62.544 1.00 46.32 52 SER B N 1
ATOM 1260 C CA . SER B 1 52 ? -13.381 78.146 62.017 1.00 47.13 52 SER B CA 1
ATOM 1261 C C . SER B 1 52 ? -12.701 79.041 63.078 1.00 47.15 52 SER B C 1
ATOM 1262 O O . SER B 1 52 ? -12.691 78.708 64.253 1.00 46.60 52 SER B O 1
ATOM 1265 N N . LEU B 1 53 ? -12.087 80.149 62.678 1.00 48.88 53 LEU B N 1
ATOM 1266 C CA . LEU B 1 53 ? -11.436 81.013 63.692 1.00 49.52 53 LEU B CA 1
ATOM 1267 C C . LEU B 1 53 ? -12.515 81.656 64.564 1.00 49.28 53 LEU B C 1
ATOM 1268 O O . LEU B 1 53 ? -12.265 82.062 65.692 1.00 49.89 53 LEU B O 1
ATOM 1273 N N . ARG B 1 54 ? -13.716 81.766 64.023 1.00 49.19 54 ARG B N 1
ATOM 1274 C CA . ARG B 1 54 ? -14.837 82.297 64.770 1.00 50.44 54 ARG B CA 1
ATOM 1275 C C . ARG B 1 54 ? -15.275 81.403 65.921 1.00 49.85 54 ARG B C 1
ATOM 1276 O O . ARG B 1 54 ? -15.538 81.879 67.013 1.00 51.20 54 ARG B O 1
ATOM 1284 N N . ARG B 1 55 ? -15.397 80.113 65.683 1.00 50.14 55 ARG B N 1
ATOM 1285 C CA . ARG B 1 55 ? -15.740 79.229 66.776 1.00 50.16 55 ARG B CA 1
ATOM 1286 C C . ARG B 1 55 ? -14.647 79.259 67.881 1.00 48.50 55 ARG B C 1
ATOM 1287 O O . ARG B 1 55 ? -14.954 79.303 69.062 1.00 47.01 55 ARG B O 1
ATOM 1295 N N . ILE B 1 56 ? -13.384 79.196 67.470 1.00 47.58 56 ILE B N 1
ATOM 1296 C CA . ILE B 1 56 ? -12.270 79.329 68.407 1.00 47.52 56 ILE B CA 1
ATOM 1297 C C . ILE B 1 56 ? -12.373 80.654 69.184 1.00 48.12 56 ILE B C 1
ATOM 1298 O O . ILE B 1 56 ? -12.168 80.683 70.415 1.00 48.88 56 ILE B O 1
ATOM 1303 N N . ALA B 1 57 ? -12.717 81.737 68.481 1.00 47.21 57 ALA B N 1
ATOM 1304 C CA . ALA B 1 57 ? -12.819 83.054 69.099 1.00 46.46 57 ALA B CA 1
ATOM 1305 C C . ALA B 1 57 ? -13.890 83.087 70.161 1.00 46.06 57 ALA B C 1
ATOM 1306 O O . ALA B 1 57 ? -13.663 83.596 71.245 1.00 45.71 57 ALA B O 1
ATOM 1308 N N . GLU B 1 58 ? -15.058 82.536 69.836 1.00 46.53 58 GLU B N 1
ATOM 1309 C CA . GLU B 1 58 ? -16.185 82.382 70.765 1.00 46.53 58 GLU B CA 1
ATOM 1310 C C . GLU B 1 58 ? -15.876 81.504 71.981 1.00 46.32 58 GLU B C 1
ATOM 1311 O O . GLU B 1 58 ? -16.262 81.840 73.097 1.00 45.53 58 GLU B O 1
ATOM 1314 N N . THR B 1 59 ? -15.244 80.347 71.760 1.00 45.63 59 THR B N 1
ATOM 1315 C CA . THR B 1 59 ? -14.876 79.460 72.890 1.00 46.13 59 THR B CA 1
ATOM 1316 C C . THR B 1 59 ? -13.881 80.199 73.826 1.00 45.98 59 THR B C 1
ATOM 1317 O O . THR B 1 59 ? -13.899 79.985 75.053 1.00 46.58 59 THR B O 1
ATOM 1321 N N . ALA B 1 60 ? -13.011 81.030 73.221 1.00 44.18 60 ALA B N 1
ATOM 1322 C CA . ALA B 1 60 ? -11.963 81.782 73.914 1.00 43.88 60 ALA B CA 1
ATOM 1323 C C . ALA B 1 60 ? -12.466 83.062 74.623 1.00 43.48 60 ALA B C 1
ATOM 1324 O O . ALA B 1 60 ? -11.780 83.571 75.477 1.00 41.45 60 ALA B O 1
ATOM 1326 N N . GLY B 1 61 ? -13.687 83.535 74.308 1.00 43.67 61 GLY B N 1
ATOM 1327 C CA . GLY B 1 61 ? -14.202 84.775 74.894 1.00 43.56 61 GLY B CA 1
ATOM 1328 C C . GLY B 1 61 ? -13.631 86.042 74.222 1.00 44.30 61 GLY B C 1
ATOM 1329 O O . GLY B 1 61 ? -13.652 87.126 74.814 1.00 45.69 61 GLY B O 1
ATOM 1330 N N . VAL B 1 62 ? -13.146 85.910 72.988 1.00 43.37 62 VAL B N 1
ATOM 1331 C CA . VAL B 1 62 ? -12.693 87.015 72.181 1.00 43.66 62 VAL B CA 1
ATOM 1332 C C . VAL B 1 62 ? -13.498 87.020 70.849 1.00 45.62 62 VAL B C 1
ATOM 1333 O O . VAL B 1 62 ? -14.646 86.605 70.815 1.00 45.43 62 VAL B O 1
ATOM 1337 N N . ASP B 1 63 ? -12.901 87.562 69.784 1.00 48.13 63 ASP B N 1
ATOM 1338 C CA . ASP B 1 63 ? -13.521 87.649 68.439 1.00 49.44 63 ASP B CA 1
ATOM 1339 C C . ASP B 1 63 ? -12.449 87.472 67.363 1.00 49.19 63 ASP B C 1
ATOM 1340 O O . ASP B 1 63 ? -11.279 87.657 67.604 1.00 51.04 63 ASP B O 1
ATOM 1345 N N . GLN B 1 64 ? -12.875 87.042 66.208 1.00 49.41 64 GLN B N 1
ATOM 1346 C CA . GLN B 1 64 ? -12.054 86.722 65.053 1.00 49.58 64 GLN B CA 1
ATOM 1347 C C . GLN B 1 64 ? -10.897 87.648 64.849 1.00 48.48 64 GLN B C 1
ATOM 1348 O O . GLN B 1 64 ? -9.770 87.214 64.643 1.00 48.06 64 GLN B O 1
ATOM 1354 N N . SER B 1 65 ? -11.198 88.938 64.928 1.00 48.05 65 SER B N 1
ATOM 1355 C CA . SER B 1 65 ? -10.241 89.987 64.677 1.00 47.23 65 SER B CA 1
ATOM 1356 C C . SER B 1 65 ? -9.097 89.890 65.696 1.00 47.38 65 SER B C 1
ATOM 1357 O O . SER B 1 65 ? -7.946 89.919 65.283 1.00 48.06 65 SER B O 1
ATOM 1360 N N . LEU B 1 66 ? -9.397 89.681 66.979 1.00 46.30 66 LEU B N 1
ATOM 1361 C CA . LEU B 1 66 ? -8.361 89.354 67.960 1.00 48.73 66 LEU B CA 1
ATOM 1362 C C . LEU B 1 66 ? -7.490 88.219 67.572 1.00 47.67 66 LEU B C 1
ATOM 1363 O O . LEU B 1 66 ? -6.272 88.392 67.502 1.00 51.35 66 LEU B O 1
ATOM 1368 N N . VAL B 1 67 ? -8.082 87.068 67.271 1.00 47.10 67 VAL B N 1
ATOM 1369 C CA . VAL B 1 67 ? -7.339 85.882 66.828 1.00 44.88 67 VAL B CA 1
ATOM 1370 C C . VAL B 1 67 ? -6.469 86.140 65.599 1.00 44.71 67 VAL B C 1
ATOM 1371 O O . VAL B 1 67 ? -5.338 85.700 65.569 1.00 45.42 67 VAL B O 1
ATOM 1375 N N . HIS B 1 68 ? -6.952 86.877 64.601 1.00 45.36 68 HIS B N 1
ATOM 1376 C CA . HIS B 1 68 ? -6.114 87.237 63.422 1.00 45.47 68 HIS B CA 1
ATOM 1377 C C . HIS B 1 68 ? -4.965 88.141 63.849 1.00 44.73 68 HIS B C 1
ATOM 1378 O O . HIS B 1 68 ? -3.851 87.993 63.357 1.00 45.27 68 HIS B O 1
ATOM 1385 N N . HIS B 1 69 ? -5.223 89.030 64.799 1.00 43.25 69 HIS B N 1
ATOM 1386 C CA . HIS B 1 69 ? -4.152 89.873 65.321 1.00 43.65 69 HIS B CA 1
ATOM 1387 C C . HIS B 1 69 ? -3.007 89.084 65.978 1.00 43.67 69 HIS B C 1
ATOM 1388 O O . HIS B 1 69 ? -1.841 89.351 65.742 1.00 43.55 69 HIS B O 1
ATOM 1395 N N . PHE B 1 70 ? -3.335 88.139 66.834 1.00 44.42 70 PHE B N 1
ATOM 1396 C CA . PHE B 1 70 ? -2.280 87.400 67.553 1.00 44.65 70 PHE B CA 1
ATOM 1397 C C . PHE B 1 70 ? -1.632 86.266 66.737 1.00 44.45 70 PHE B C 1
ATOM 1398 O O . PHE B 1 70 ? -0.473 85.974 66.988 1.00 45.74 70 PHE B O 1
ATOM 1406 N N . TYR B 1 71 ? -2.352 85.695 65.771 1.00 42.03 71 TYR B N 1
ATOM 1407 C CA . TYR B 1 71 ? -1.921 84.462 65.071 1.00 42.68 71 TYR B CA 1
ATOM 1408 C C . TYR B 1 71 ? -1.756 84.532 63.564 1.00 42.99 71 TYR B C 1
ATOM 1409 O O . TYR B 1 71 ? -1.137 83.678 63.009 1.00 42.95 71 TYR B O 1
ATOM 1418 N N . GLY B 1 72 ? -2.275 85.559 62.925 1.00 44.42 72 GLY B N 1
ATOM 1419 C CA . GLY B 1 72 ? -2.177 85.651 61.478 1.00 46.91 72 GLY B CA 1
ATOM 1420 C C . GLY B 1 72 ? -3.228 84.771 60.818 1.00 48.20 72 GLY B C 1
ATOM 1421 O O . GLY B 1 72 ? -4.307 85.257 60.445 1.00 50.16 72 GLY B O 1
ATOM 1422 N N . THR B 1 73 ? -2.900 83.490 60.663 1.00 46.82 73 THR B N 1
ATOM 1423 C CA . THR B 1 73 ? -3.710 82.529 59.903 1.00 46.22 73 THR B CA 1
ATOM 1424 C C . THR B 1 73 ? -4.138 81.383 60.813 1.00 45.83 73 THR B C 1
ATOM 1425 O O . THR B 1 73 ? -3.518 81.146 61.884 1.00 44.42 73 THR B O 1
ATOM 1429 N N . LYS B 1 74 ? -5.184 80.688 60.369 1.00 44.70 74 LYS B N 1
ATOM 1430 C CA . LYS B 1 74 ? -5.689 79.509 61.012 1.00 44.07 74 LYS B CA 1
ATOM 1431 C C . LYS B 1 74 ? -4.614 78.433 61.150 1.00 44.06 74 LYS B C 1
ATOM 1432 O O . LYS B 1 74 ? -4.536 77.682 62.178 1.00 43.07 74 LYS B O 1
ATOM 1438 N N . GLU B 1 75 ? -3.799 78.335 60.113 1.00 42.56 75 GLU B N 1
ATOM 1439 C CA . GLU B 1 75 ? -2.741 77.362 60.043 1.00 44.05 75 GLU B CA 1
ATOM 1440 C C . GLU B 1 75 ? -1.580 77.650 61.015 1.00 43.52 75 GLU B C 1
ATOM 1441 O O . GLU B 1 75 ? -1.033 76.724 61.667 1.00 42.46 75 GLU B O 1
ATOM 1447 N N . ASN B 1 76 ? -1.208 78.928 61.116 1.00 43.01 76 ASN B N 1
ATOM 1448 C CA . ASN B 1 76 ? -0.296 79.346 62.172 1.00 43.00 76 ASN B CA 1
ATOM 1449 C C . ASN B 1 76 ? -0.865 79.026 63.551 1.00 41.73 76 ASN B C 1
ATOM 1450 O O . ASN B 1 76 ? -0.207 78.356 64.321 1.00 42.17 76 ASN B O 1
ATOM 1455 N N . LEU B 1 77 ? -2.113 79.411 63.819 1.00 40.60 77 LEU B N 1
ATOM 1456 C CA . LEU B 1 77 ? -2.824 78.958 65.016 1.00 40.53 77 LEU B CA 1
ATOM 1457 C C . LEU B 1 77 ? -2.805 77.448 65.352 1.00 40.19 77 LEU B C 1
ATOM 1458 O O . LEU B 1 77 ? -2.540 77.038 66.477 1.00 40.09 77 LEU B O 1
ATOM 1463 N N . PHE B 1 78 ? -3.095 76.630 64.351 1.00 41.43 78 PHE B N 1
ATOM 1464 C CA . PHE B 1 78 ? -3.126 75.193 64.468 1.00 40.80 78 PHE B CA 1
ATOM 1465 C C . PHE B 1 78 ? -1.765 74.677 64.942 1.00 40.34 78 PHE B C 1
ATOM 1466 O O . PHE B 1 78 ? -1.688 73.959 65.902 1.00 40.12 78 PHE B O 1
ATOM 1474 N N . LEU B 1 79 ? -0.694 75.081 64.272 1.00 41.13 79 LEU B N 1
ATOM 1475 C CA . LEU B 1 79 ? 0.676 74.647 64.598 1.00 42.88 79 LEU B CA 1
ATOM 1476 C C . LEU B 1 79 ? 1.149 75.035 65.959 1.00 41.79 79 LEU B C 1
ATOM 1477 O O . LEU B 1 79 ? 1.857 74.263 66.570 1.00 44.40 79 LEU B O 1
ATOM 1482 N N . GLN B 1 80 ? 0.795 76.233 66.418 1.00 41.18 80 GLN B N 1
ATOM 1483 C CA . GLN B 1 80 ? 0.979 76.629 67.830 1.00 40.85 80 GLN B CA 1
ATOM 1484 C C . GLN B 1 80 ? 0.175 75.794 68.828 1.00 39.95 80 GLN B C 1
ATOM 1485 O O . GLN B 1 80 ? 0.653 75.458 69.910 1.00 40.19 80 GLN B O 1
ATOM 1491 N N . ALA B 1 81 ? -1.088 75.583 68.534 1.00 39.48 81 ALA B N 1
ATOM 1492 C CA . ALA B 1 81 ? -1.912 74.837 69.462 1.00 39.67 81 ALA B CA 1
ATOM 1493 C C . ALA B 1 81 ? -1.405 73.389 69.541 1.00 40.29 81 ALA B C 1
ATOM 1494 O O . ALA B 1 81 ? -1.500 72.757 70.583 1.00 41.84 81 ALA B O 1
ATOM 1496 N N . LEU B 1 82 ? -0.790 72.901 68.477 1.00 42.00 82 LEU B N 1
ATOM 1497 C CA . LEU B 1 82 ? -0.323 71.512 68.386 1.00 42.98 82 LEU B CA 1
ATOM 1498 C C . LEU B 1 82 ? 0.873 71.283 69.247 1.00 43.71 82 LEU B C 1
ATOM 1499 O O . LEU B 1 82 ? 1.110 70.142 69.674 1.00 44.55 82 LEU B O 1
ATOM 1504 N N . GLU B 1 83 ? 1.672 72.332 69.422 1.00 44.65 83 GLU B N 1
ATOM 1505 C CA . GLU B 1 83 ? 2.888 72.317 70.303 1.00 46.20 83 GLU B CA 1
ATOM 1506 C C . GLU B 1 83 ? 4.047 71.604 69.705 1.00 45.81 83 GLU B C 1
ATOM 1507 O O . GLU B 1 83 ? 5.152 72.113 69.746 1.00 47.66 83 GLU B O 1
ATOM 1513 N N . LEU B 1 84 ? 3.803 70.428 69.136 1.00 46.23 84 LEU B N 1
ATOM 1514 C CA . LEU B 1 84 ? 4.839 69.629 68.457 1.00 46.23 84 LEU B CA 1
ATOM 1515 C C . LEU B 1 84 ? 5.892 70.409 67.634 1.00 46.21 84 LEU B C 1
ATOM 1516 O O . LEU B 1 84 ? 7.070 70.186 67.802 1.00 46.17 84 LEU B O 1
ATOM 1521 N N . PRO B 1 85 ? 5.457 71.257 66.668 1.00 46.08 85 PRO B N 1
ATOM 1522 C CA . PRO B 1 85 ? 6.392 72.029 65.884 1.00 46.20 85 PRO B CA 1
ATOM 1523 C C . PRO B 1 85 ? 7.364 72.808 66.738 1.00 46.10 85 PRO B C 1
ATOM 1524 O O . PRO B 1 85 ? 8.556 72.667 66.532 1.00 47.63 85 PRO B O 1
ATOM 1528 N N . GLY B 1 86 ? 6.854 73.666 67.636 1.00 47.77 86 GLY B N 1
ATOM 1529 C CA . GLY B 1 86 ? 7.637 74.360 68.699 1.00 46.69 86 GLY B CA 1
ATOM 1530 C C . GLY B 1 86 ? 8.520 73.393 69.468 1.00 48.47 86 GLY B C 1
ATOM 1531 O O . GLY B 1 86 ? 9.726 73.675 69.636 1.00 48.78 86 GLY B O 1
ATOM 1532 N N . LYS B 1 87 ? 7.975 72.233 69.896 1.00 47.46 87 LYS B N 1
ATOM 1533 C CA . LYS B 1 87 ? 8.808 71.224 70.633 1.00 49.02 87 LYS B CA 1
ATOM 1534 C C . LYS B 1 87 ? 9.934 70.475 69.854 1.00 49.40 87 LYS B C 1
ATOM 1535 O O . LYS B 1 87 ? 11.058 70.313 70.345 1.00 49.88 87 LYS B O 1
ATOM 1541 N N . ILE B 1 88 ? 9.631 70.026 68.652 1.00 49.17 88 ILE B N 1
ATOM 1542 C CA . ILE B 1 88 ? 10.633 69.462 67.787 1.00 49.00 88 ILE B CA 1
ATOM 1543 C C . ILE B 1 88 ? 11.771 70.440 67.600 1.00 49.79 88 ILE B C 1
ATOM 1544 O O . ILE B 1 88 ? 12.918 70.056 67.786 1.00 50.42 88 ILE B O 1
ATOM 1549 N N . GLU B 1 89 ? 11.474 71.673 67.168 1.00 50.10 89 GLU B N 1
ATOM 1550 C CA . GLU B 1 89 ? 12.508 72.692 66.967 1.00 51.90 89 GLU B CA 1
ATOM 1551 C C . GLU B 1 89 ? 13.433 72.817 68.180 1.00 51.62 89 GLU B C 1
ATOM 1552 O O . GLU B 1 89 ? 14.631 72.780 68.047 1.00 52.28 89 GLU B O 1
ATOM 1558 N N . GLU B 1 90 ? 12.873 72.977 69.360 1.00 50.80 90 GLU B N 1
ATOM 1559 C CA . GLU B 1 90 ? 13.705 73.156 70.520 1.00 51.88 90 GLU B CA 1
ATOM 1560 C C . GLU B 1 90 ? 14.560 71.894 70.862 1.00 51.80 90 GLU B C 1
ATOM 1561 O O . GLU B 1 90 ? 15.736 72.010 71.209 1.00 51.13 90 GLU B O 1
ATOM 1564 N N . ALA B 1 91 ? 13.968 70.700 70.755 1.00 50.94 91 ALA B N 1
ATOM 1565 C CA . ALA B 1 91 ? 14.694 69.499 71.142 1.00 50.34 91 ALA B CA 1
ATOM 1566 C C . ALA B 1 91 ? 15.780 69.107 70.148 1.00 49.59 91 ALA B C 1
ATOM 1567 O O . ALA B 1 91 ? 16.863 68.711 70.557 1.00 50.72 91 ALA B O 1
ATOM 1569 N N . ILE B 1 92 ? 15.526 69.277 68.862 1.00 49.02 92 ILE B N 1
ATOM 1570 C CA . ILE B 1 92 ? 16.526 68.940 67.839 1.00 48.89 92 ILE B CA 1
ATOM 1571 C C . ILE B 1 92 ? 17.663 69.954 67.823 1.00 48.46 92 ILE B C 1
ATOM 1572 O O . ILE B 1 92 ? 18.839 69.589 67.677 1.00 49.35 92 ILE B O 1
ATOM 1577 N N . THR B 1 93 ? 17.322 71.219 67.968 1.00 47.49 93 THR B N 1
ATOM 1578 C CA . THR B 1 93 ? 18.318 72.275 68.072 1.00 47.76 93 THR B CA 1
ATOM 1579 C C . THR B 1 93 ? 19.369 72.022 69.167 1.00 48.14 93 THR B C 1
ATOM 1580 O O . THR B 1 93 ? 20.577 72.144 68.886 1.00 47.25 93 THR B O 1
ATOM 1584 N N . ALA B 1 94 ? 18.902 71.646 70.374 1.00 47.92 94 ALA B N 1
ATOM 1585 C CA . ALA B 1 94 ? 19.768 71.324 71.520 1.00 49.13 94 ALA B CA 1
ATOM 1586 C C . ALA B 1 94 ? 20.572 70.044 71.366 1.00 50.20 94 ALA B C 1
ATOM 1587 O O . ALA B 1 94 ? 21.675 69.943 71.899 1.00 51.08 94 ALA B O 1
ATOM 1589 N N . ALA B 1 95 ? 19.985 69.037 70.709 1.00 51.04 95 ALA B N 1
ATOM 1590 C CA . ALA B 1 95 ? 20.665 67.762 70.439 1.00 51.07 95 ALA B CA 1
ATOM 1591 C C . ALA B 1 95 ? 21.702 67.953 69.332 1.00 51.32 95 ALA B C 1
ATOM 1592 O O . ALA B 1 95 ? 22.722 67.292 69.335 1.00 51.69 95 ALA B O 1
ATOM 1594 N N . ALA B 1 96 ? 21.425 68.845 68.377 1.00 51.63 96 ALA B N 1
ATOM 1595 C CA . ALA B 1 96 ? 22.337 69.135 67.267 1.00 52.08 96 ALA B CA 1
ATOM 1596 C C . ALA B 1 96 ? 23.606 69.883 67.680 1.00 53.23 96 ALA B C 1
ATOM 1597 O O . ALA B 1 96 ? 24.415 70.267 66.808 1.00 54.16 96 ALA B O 1
ATOM 1599 N N . GLN B 1 97 ? 23.749 70.159 68.984 1.00 53.15 97 GLN B N 1
ATOM 1600 C CA . GLN B 1 97 ? 24.940 70.780 69.534 1.00 52.87 97 GLN B CA 1
ATOM 1601 C C . GLN B 1 97 ? 25.862 69.651 70.042 1.00 52.36 97 GLN B C 1
ATOM 1602 O O . GLN B 1 97 ? 25.420 68.522 70.253 1.00 51.88 97 GLN B O 1
ATOM 1608 N N . GLY B 1 98 ? 27.149 69.935 70.194 1.00 51.57 98 GLY B N 1
ATOM 1609 C CA . GLY B 1 98 ? 28.070 68.915 70.657 1.00 51.61 98 GLY B CA 1
ATOM 1610 C C . GLY B 1 98 ? 28.761 68.245 69.479 1.00 51.79 98 GLY B C 1
ATOM 1611 O O . GLY B 1 98 ? 28.791 68.786 68.368 1.00 51.33 98 GLY B O 1
ATOM 1612 N N . GLY B 1 99 ? 29.345 67.084 69.736 1.00 50.77 99 GLY B N 1
ATOM 1613 C CA . GLY B 1 99 ? 30.146 66.439 68.755 1.00 51.25 99 GLY B CA 1
ATOM 1614 C C . GLY B 1 99 ? 29.375 65.632 67.736 1.00 51.79 99 GLY B C 1
ATOM 1615 O O . GLY B 1 99 ? 28.317 65.054 68.009 1.00 51.70 99 GLY B O 1
ATOM 1616 N N . LEU B 1 100 ? 29.946 65.562 66.550 1.00 52.50 100 LEU B N 1
ATOM 1617 C CA . LEU B 1 100 ? 29.435 64.682 65.520 1.00 53.37 100 LEU B CA 1
ATOM 1618 C C . LEU B 1 100 ? 29.373 63.224 65.981 1.00 52.37 100 LEU B C 1
ATOM 1619 O O . LEU B 1 100 ? 28.593 62.458 65.448 1.00 52.37 100 LEU B O 1
ATOM 1624 N N . ASP B 1 101 ? 30.136 62.851 66.996 1.00 52.27 101 ASP B N 1
ATOM 1625 C CA . ASP B 1 101 ? 30.077 61.458 67.473 1.00 51.98 101 ASP B CA 1
ATOM 1626 C C . ASP B 1 101 ? 28.863 61.191 68.392 1.00 51.44 101 ASP B C 1
ATOM 1627 O O . ASP B 1 101 ? 28.724 61.771 69.499 1.00 52.15 101 ASP B O 1
ATOM 1630 N N . GLY B 1 102 ? 27.995 60.315 67.915 1.00 49.55 102 GLY B N 1
ATOM 1631 C CA . GLY B 1 102 ? 26.778 59.996 68.615 1.00 48.45 102 GLY B CA 1
ATOM 1632 C C . GLY B 1 102 ? 25.680 60.984 68.273 1.00 47.29 102 GLY B C 1
ATOM 1633 O O . GLY B 1 102 ? 24.675 61.017 68.943 1.00 46.86 102 GLY B O 1
ATOM 1634 N N . ILE B 1 103 ? 25.866 61.786 67.226 1.00 46.57 103 ILE B N 1
ATOM 1635 C CA . ILE B 1 103 ? 24.875 62.828 66.905 1.00 45.82 103 ILE B CA 1
ATOM 1636 C C . ILE B 1 103 ? 23.576 62.288 66.358 1.00 45.18 103 ILE B C 1
ATOM 1637 O O . ILE B 1 103 ? 22.520 62.660 66.836 1.00 45.81 103 ILE B O 1
ATOM 1642 N N . GLY B 1 104 ? 23.661 61.352 65.407 1.00 44.84 104 GLY B N 1
ATOM 1643 C CA . GLY B 1 104 ? 22.535 60.604 64.939 1.00 44.17 104 GLY B CA 1
ATOM 1644 C C . GLY B 1 104 ? 21.604 60.161 66.072 1.00 45.26 104 GLY B C 1
ATOM 1645 O O . GLY B 1 104 ? 20.421 60.462 66.048 1.00 44.49 104 GLY B O 1
ATOM 1646 N N . GLU B 1 105 ? 22.159 59.443 67.046 1.00 45.19 105 GLU B N 1
ATOM 1647 C CA . GLU B 1 105 ? 21.399 58.895 68.146 1.00 47.12 105 GLU B CA 1
ATOM 1648 C C . GLU B 1 105 ? 20.838 59.935 69.110 1.00 47.25 105 GLU B C 1
ATOM 1649 O O . GLU B 1 105 ? 19.699 59.805 69.506 1.00 47.46 105 GLU B O 1
ATOM 1655 N N . ARG B 1 106 ? 21.613 60.960 69.486 1.00 47.64 106 ARG B N 1
ATOM 1656 C CA . ARG B 1 106 ? 21.074 62.087 70.264 1.00 47.89 106 ARG B CA 1
ATOM 1657 C C . ARG B 1 106 ? 19.863 62.723 69.591 1.00 46.76 106 ARG B C 1
ATOM 1658 O O . ARG B 1 106 ? 18.871 63.019 70.220 1.00 47.99 106 ARG B O 1
ATOM 1666 N N . VAL B 1 107 ? 19.977 62.947 68.306 1.00 45.75 107 VAL B N 1
ATOM 1667 C CA . VAL B 1 107 ? 18.945 63.590 67.497 1.00 45.75 107 VAL B CA 1
ATOM 1668 C C . VAL B 1 107 ? 17.699 62.713 67.418 1.00 45.19 107 VAL B C 1
ATOM 1669 O O . VAL B 1 107 ? 16.582 63.184 67.554 1.00 47.36 107 VAL B O 1
ATOM 1673 N N . VAL B 1 108 ? 17.874 61.423 67.244 1.00 44.24 108 VAL B N 1
ATOM 1674 C CA . VAL B 1 108 ? 16.759 60.508 67.320 1.00 43.46 108 VAL B CA 1
ATOM 1675 C C . VAL B 1 108 ? 16.163 60.441 68.751 1.00 43.20 108 VAL B C 1
ATOM 1676 O O . VAL B 1 108 ? 14.948 60.444 68.943 1.00 44.04 108 VAL B O 1
ATOM 1680 N N . ARG B 1 109 ? 16.988 60.334 69.772 1.00 43.02 109 ARG B N 1
ATOM 1681 C CA . ARG B 1 109 ? 16.426 60.402 71.147 1.00 43.60 109 ARG B CA 1
ATOM 1682 C C . ARG B 1 109 ? 15.596 61.625 71.427 1.00 42.93 109 ARG B C 1
ATOM 1683 O O . ARG B 1 109 ? 14.494 61.535 71.965 1.00 42.79 109 ARG B O 1
ATOM 1691 N N . ALA B 1 110 ? 16.154 62.785 71.070 1.00 42.86 110 ALA B N 1
ATOM 1692 C CA . ALA B 1 110 ? 15.458 64.031 71.251 1.00 43.25 110 ALA B CA 1
ATOM 1693 C C . ALA B 1 110 ? 14.102 64.033 70.523 1.00 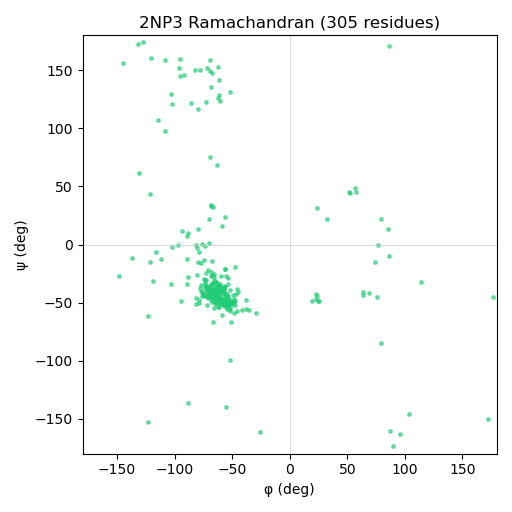43.37 110 ALA B C 1
ATOM 1694 O O . ALA B 1 110 ? 13.114 64.532 71.027 1.00 43.95 110 ALA B O 1
ATOM 1696 N N . HIS B 1 111 ? 14.043 63.430 69.355 1.00 43.17 111 HIS B N 1
ATOM 1697 C CA . HIS B 1 111 ? 12.830 63.499 68.559 1.00 43.46 111 HIS B CA 1
ATOM 1698 C C . HIS B 1 111 ? 11.749 62.540 69.103 1.00 44.10 111 HIS B C 1
ATOM 1699 O O . HIS B 1 111 ? 10.549 62.884 69.132 1.00 43.07 111 HIS B O 1
ATOM 1706 N N . LEU B 1 112 ? 12.175 61.341 69.521 1.00 44.03 112 LEU B N 1
ATOM 1707 C CA . LEU B 1 112 ? 11.300 60.385 70.213 1.00 45.17 112 LEU B CA 1
ATOM 1708 C C . LEU B 1 112 ? 10.784 60.911 71.524 1.00 45.31 112 LEU B C 1
ATOM 1709 O O . LEU B 1 112 ? 9.683 60.577 71.920 1.00 46.74 112 LEU B O 1
ATOM 1714 N N . SER B 1 113 ? 11.594 61.676 72.250 1.00 45.60 113 SER B N 1
ATOM 1715 C CA . SER B 1 113 ? 11.146 62.164 73.556 1.00 45.71 113 SER B CA 1
ATOM 1716 C C . SER B 1 113 ? 10.019 63.158 73.394 1.00 45.21 113 SER B C 1
ATOM 1717 O O . SER B 1 113 ? 9.052 63.120 74.167 1.00 45.81 113 SER B O 1
ATOM 1720 N N . VAL B 1 114 ? 10.134 64.028 72.379 1.00 44.01 114 VAL B N 1
ATOM 1721 C CA . VAL B 1 114 ? 9.080 64.978 72.072 1.00 44.12 114 VAL B CA 1
ATOM 1722 C C . VAL B 1 114 ? 7.730 64.297 71.797 1.00 45.02 114 VAL B C 1
ATOM 1723 O O . VAL B 1 114 ? 6.686 64.728 72.329 1.00 44.34 114 VAL B O 1
ATOM 1727 N N . TRP B 1 115 ? 7.771 63.272 70.929 1.00 44.77 115 TRP B N 1
ATOM 1728 C CA . TRP B 1 115 ? 6.584 62.537 70.477 1.00 44.26 115 TRP B CA 1
ATOM 1729 C C . TRP B 1 115 ? 6.039 61.693 71.602 1.00 45.55 115 TRP B C 1
ATOM 1730 O O . TRP B 1 115 ? 4.814 61.564 71.717 1.00 44.55 115 TRP B O 1
ATOM 1741 N N . ASP B 1 116 ? 6.938 61.078 72.401 1.00 47.54 116 ASP B N 1
ATOM 1742 C CA . ASP B 1 116 ? 6.516 60.479 73.703 1.00 49.93 116 ASP B CA 1
ATOM 1743 C C . ASP B 1 116 ? 5.808 61.487 74.640 1.00 51.40 116 ASP B C 1
ATOM 1744 O O . ASP B 1 116 ? 4.768 61.160 75.213 1.00 51.34 116 ASP B O 1
ATOM 1749 N N . ASP B 1 117 ? 6.374 62.678 74.828 1.00 52.75 117 ASP B N 1
ATOM 1750 C CA . ASP B 1 117 ? 5.643 63.739 75.536 1.00 55.22 117 ASP B CA 1
ATOM 1751 C C . ASP B 1 117 ? 4.248 63.907 74.921 1.00 55.53 117 ASP B C 1
ATOM 1752 O O . ASP B 1 117 ? 3.225 63.575 75.539 1.00 57.55 117 ASP B O 1
ATOM 1757 N N . VAL B 1 118 ? 4.200 64.360 73.689 1.00 55.46 118 VAL B N 1
ATOM 1758 C CA . VAL B 1 118 ? 2.936 64.677 73.030 1.00 56.53 118 VAL B CA 1
ATOM 1759 C C . VAL B 1 118 ? 1.908 63.533 72.943 1.00 57.00 118 VAL B C 1
ATOM 1760 O O . VAL B 1 118 ? 0.709 63.769 73.023 1.00 56.50 118 VAL B O 1
ATOM 1764 N N . SER B 1 119 ? 2.374 62.304 72.734 1.00 58.01 119 SER B N 1
ATOM 1765 C CA . SER B 1 119 ? 1.474 61.152 72.633 1.00 58.85 119 SER B CA 1
ATOM 1766 C C . SER B 1 119 ? 0.904 60.736 74.006 1.00 59.08 119 SER B C 1
ATOM 1767 O O . SER B 1 119 ? -0.088 60.012 74.079 1.00 58.81 119 SER B O 1
ATOM 1770 N N . SER B 1 120 ? 1.485 61.258 75.078 1.00 60.17 120 SER B N 1
ATOM 1771 C CA . SER B 1 120 ? 0.805 61.283 76.385 1.00 61.82 120 SER B CA 1
ATOM 1772 C C . SER B 1 120 ? -0.569 62.001 76.344 1.00 62.38 120 SER B C 1
ATOM 1773 O O . SER B 1 120 ? -1.414 61.821 77.245 1.00 63.03 120 SER B O 1
ATOM 1776 N N . ARG B 1 121 ? -0.770 62.857 75.334 1.00 61.94 121 ARG B N 1
ATOM 1777 C CA . ARG B 1 121 ? -1.830 63.855 75.416 1.00 60.98 121 ARG B CA 1
ATOM 1778 C C . ARG B 1 121 ? -2.950 63.674 74.398 1.00 60.06 121 ARG B C 1
ATOM 1779 O O . ARG B 1 121 ? -2.791 63.964 73.211 1.00 59.05 121 ARG B O 1
ATOM 1787 N N . PRO B 1 122 ? -4.115 63.226 74.895 1.00 59.72 122 PRO B N 1
ATOM 1788 C CA . PRO B 1 122 ? -5.176 62.736 74.007 1.00 59.46 122 PRO B CA 1
ATOM 1789 C C . PRO B 1 122 ? -5.589 63.825 73.033 1.00 58.62 122 PRO B C 1
ATOM 1790 O O . PRO B 1 122 ? -5.745 63.557 71.857 1.00 58.03 122 PRO B O 1
ATOM 1794 N N . ALA B 1 123 ? -5.704 65.053 73.534 1.00 58.07 123 ALA B N 1
ATOM 1795 C CA . ALA B 1 123 ? -6.165 66.185 72.741 1.00 57.40 123 ALA B CA 1
ATOM 1796 C C . ALA B 1 123 ? -5.176 66.546 71.544 1.00 56.93 123 ALA B C 1
ATOM 1797 O O . ALA B 1 123 ? -5.560 66.617 70.354 1.00 53.08 123 ALA B O 1
ATOM 1799 N N . LEU B 1 124 ? -3.894 66.701 71.872 1.00 57.77 124 LEU B N 1
ATOM 1800 C CA . LEU B 1 124 ? -2.847 66.830 70.835 1.00 58.75 124 LEU B CA 1
ATOM 1801 C C . LEU B 1 124 ? -2.875 65.640 69.907 1.00 59.60 124 LEU B C 1
ATOM 1802 O O . LEU B 1 124 ? -2.866 65.815 68.691 1.00 60.24 124 LEU B O 1
ATOM 1815 N N . THR B 1 126 ? -5.288 63.577 69.204 1.00 60.40 126 THR B N 1
ATOM 1816 C CA . THR B 1 126 ? -6.501 63.621 68.384 1.00 60.94 126 THR B CA 1
ATOM 1817 C C . THR B 1 126 ? -6.288 64.524 67.159 1.00 61.19 126 THR B C 1
ATOM 1818 O O . THR B 1 126 ? -6.687 64.147 66.051 1.00 61.95 126 THR B O 1
ATOM 1830 N N . VAL B 1 128 ? -3.224 65.268 65.889 1.00 61.64 128 VAL B N 1
ATOM 1831 C CA . VAL B 1 128 ? -2.238 64.614 65.038 1.00 62.00 128 VAL B CA 1
ATOM 1832 C C . VAL B 1 128 ? -2.944 63.567 64.151 1.00 63.69 128 VAL B C 1
ATOM 1833 O O . VAL B 1 128 ? -2.769 63.505 62.925 1.00 64.91 128 VAL B O 1
ATOM 1837 N N . ARG B 1 129 ? -3.761 62.744 64.767 1.00 64.84 129 ARG B N 1
ATOM 1838 C CA . ARG B 1 129 ? -4.323 61.645 64.012 1.00 65.73 129 ARG B CA 1
ATOM 1839 C C . ARG B 1 129 ? -5.222 62.183 62.910 1.00 65.98 129 ARG B C 1
ATOM 1840 O O . ARG B 1 129 ? -5.111 61.692 61.782 1.00 66.48 129 ARG B O 1
ATOM 1845 N N . SER B 1 130 ? -6.043 63.212 63.191 1.00 65.62 130 SER B N 1
ATOM 1846 C CA . SER B 1 130 ? -6.713 63.946 62.097 1.00 65.95 130 SER B CA 1
ATOM 1847 C C . SER B 1 130 ? -5.719 64.553 61.053 1.00 66.80 130 SER B C 1
ATOM 1848 O O . SER B 1 130 ? -5.860 64.310 59.829 1.00 67.10 130 SER B O 1
ATOM 1851 N N . ALA B 1 131 ? -4.717 65.316 61.507 1.00 66.29 131 ALA B N 1
ATOM 1852 C CA . ALA B 1 131 ? -3.917 66.154 60.594 1.00 67.26 131 ALA B CA 1
ATOM 1853 C C . ALA B 1 131 ? -3.878 65.644 59.150 1.00 68.34 131 ALA B C 1
ATOM 1854 O O . ALA B 1 131 ? -3.909 64.413 58.903 1.00 69.39 131 ALA B O 1
ATOM 1856 N N . LEU B 1 141 ? 1.321 69.478 58.654 1.00 70.50 141 LEU B N 1
ATOM 1857 C CA . LEU B 1 141 ? 2.243 69.134 59.737 1.00 71.43 141 LEU B CA 1
ATOM 1858 C C . LEU B 1 141 ? 3.583 68.505 59.245 1.00 71.39 141 LEU B C 1
ATOM 1859 O O . LEU B 1 141 ? 4.622 68.734 59.858 1.00 70.68 141 LEU B O 1
ATOM 1864 N N . ARG B 1 142 ? 3.566 67.756 58.143 1.00 71.38 142 ARG B N 1
ATOM 1865 C CA . ARG B 1 142 ? 4.799 67.119 57.683 1.00 72.43 142 ARG B CA 1
ATOM 1866 C C . ARG B 1 142 ? 5.667 67.962 56.739 1.00 72.48 142 ARG B C 1
ATOM 1867 O O . ARG B 1 142 ? 6.885 67.790 56.741 1.00 72.05 142 ARG B O 1
ATOM 1875 N N . GLU B 1 143 ? 5.082 68.882 55.966 1.00 72.65 143 GLU B N 1
ATOM 1876 C CA . GLU B 1 143 ? 5.932 69.956 55.346 1.00 72.86 143 GLU B CA 1
ATOM 1877 C C . GLU B 1 143 ? 6.479 70.873 56.432 1.00 70.77 143 GLU B C 1
ATOM 1878 O O . GLU B 1 143 ? 7.668 71.248 56.444 1.00 71.36 143 GLU B O 1
ATOM 1884 N N . THR B 1 144 ? 5.623 71.229 57.375 1.00 67.89 144 THR B N 1
ATOM 1885 C CA . THR B 1 144 ? 6.100 72.075 58.443 1.00 64.98 144 THR B CA 1
ATOM 1886 C C . THR B 1 144 ? 7.315 71.430 59.093 1.00 63.12 144 THR B C 1
ATOM 1887 O O . THR B 1 144 ? 8.367 72.056 59.170 1.00 62.45 144 THR B O 1
ATOM 1891 N N . ALA B 1 145 ? 7.170 70.166 59.491 1.00 60.14 145 ALA B N 1
ATOM 1892 C CA . ALA B 1 145 ? 8.161 69.468 60.320 1.00 58.99 145 ALA B CA 1
ATOM 1893 C C . ALA B 1 145 ? 9.507 69.289 59.619 1.00 58.01 145 ALA B C 1
ATOM 1894 O O . ALA B 1 145 ? 10.545 69.417 60.239 1.00 58.94 145 ALA B O 1
ATOM 1896 N N . THR B 1 146 ? 9.488 68.991 58.335 1.00 56.51 146 THR B N 1
ATOM 1897 C CA . THR B 1 146 ? 10.717 68.911 57.556 1.00 55.89 146 THR B CA 1
ATOM 1898 C C . THR B 1 146 ? 11.451 70.254 57.400 1.00 55.17 146 THR B C 1
ATOM 1899 O O . THR B 1 146 ? 12.687 70.288 57.451 1.00 56.31 146 THR B O 1
ATOM 1903 N N . GLY B 1 147 ? 10.733 71.346 57.164 1.00 53.66 147 GLY B N 1
ATOM 1904 C CA . GLY B 1 147 ? 11.399 72.662 57.186 1.00 52.86 147 GLY B CA 1
ATOM 1905 C C . GLY B 1 147 ? 11.990 72.943 58.567 1.00 53.16 147 GLY B C 1
ATOM 1906 O O . GLY B 1 147 ? 13.143 73.424 58.694 1.00 53.14 147 GLY B O 1
ATOM 1907 N N . ILE B 1 148 ? 11.214 72.628 59.619 1.00 52.99 148 ILE B N 1
ATOM 1908 C CA . ILE B 1 148 ? 11.713 72.748 60.985 1.00 54.02 148 ILE B CA 1
ATOM 1909 C C . ILE B 1 148 ? 12.985 71.931 61.204 1.00 53.55 148 ILE B C 1
ATOM 1910 O O . ILE B 1 148 ? 13.964 72.433 61.714 1.00 53.63 148 ILE B O 1
ATOM 1915 N N . LEU B 1 149 ? 12.992 70.683 60.770 1.00 54.83 149 LEU B N 1
ATOM 1916 C CA . LEU B 1 149 ? 14.154 69.798 61.022 1.00 55.51 149 LEU B CA 1
ATOM 1917 C C . LEU B 1 149 ? 15.391 70.175 60.194 1.00 56.15 149 LEU B C 1
ATOM 1918 O O . LEU B 1 149 ? 16.494 70.150 60.693 1.00 56.03 149 LEU B O 1
ATOM 1923 N N . ALA B 1 150 ? 15.188 70.581 58.945 1.00 57.71 150 ALA B N 1
ATOM 1924 C CA . ALA B 1 150 ? 16.254 71.162 58.134 1.00 58.93 150 ALA B CA 1
ATOM 1925 C C . ALA B 1 150 ? 16.927 72.326 58.870 1.00 59.68 150 ALA B C 1
ATOM 1926 O O . ALA B 1 150 ? 18.143 72.338 58.988 1.00 60.93 150 ALA B O 1
ATOM 1928 N N . ARG B 1 151 ? 16.156 73.289 59.383 1.00 60.87 151 ARG B N 1
ATOM 1929 C CA . ARG B 1 151 ? 16.766 74.427 60.103 1.00 61.61 151 ARG B CA 1
ATOM 1930 C C . ARG B 1 151 ? 17.457 73.998 61.395 1.00 61.26 151 ARG B C 1
ATOM 1931 O O . ARG B 1 151 ? 18.550 74.438 61.678 1.00 61.89 151 ARG B O 1
ATOM 1939 N N . ALA B 1 152 ? 16.826 73.123 62.165 1.00 61.13 152 ALA B N 1
ATOM 1940 C CA . ALA B 1 152 ? 17.390 72.633 63.438 1.00 60.69 152 ALA B CA 1
ATOM 1941 C C . ALA B 1 152 ? 18.737 71.894 63.278 1.00 60.02 152 ALA B C 1
ATOM 1942 O O . ALA B 1 152 ? 19.605 71.966 64.126 1.00 60.33 152 ALA B O 1
ATOM 1944 N N . LEU B 1 153 ? 18.892 71.196 62.165 1.00 59.94 153 LEU B N 1
ATOM 1945 C CA . LEU B 1 153 ? 20.089 70.388 61.830 1.00 58.93 153 LEU B CA 1
ATOM 1946 C C . LEU B 1 153 ? 21.094 71.165 61.001 1.00 58.36 153 LEU B C 1
ATOM 1947 O O . LEU B 1 153 ? 22.013 70.592 60.439 1.00 57.50 153 LEU B O 1
ATOM 1952 N N . GLY B 1 154 ? 20.871 72.475 60.907 1.00 58.98 154 GLY B N 1
ATOM 1953 C CA . GLY B 1 154 ? 21.749 73.389 60.173 1.00 59.31 154 GLY B CA 1
ATOM 1954 C C . GLY B 1 154 ? 23.131 73.394 60.775 1.00 59.01 154 GLY B C 1
ATOM 1955 O O . GLY B 1 154 ? 23.279 73.522 62.001 1.00 59.31 154 GLY B O 1
ATOM 1956 N N . GLY B 1 155 ? 24.131 73.202 59.917 1.00 58.07 155 GLY B N 1
ATOM 1957 C CA . GLY B 1 155 ? 25.535 73.161 60.352 1.00 57.57 155 GLY B CA 1
ATOM 1958 C C . GLY B 1 155 ? 26.008 71.800 60.824 1.00 57.19 155 GLY B C 1
ATOM 1959 O O . GLY B 1 155 ? 27.189 71.596 61.034 1.00 57.72 155 GLY B O 1
ATOM 1960 N N . VAL B 1 156 ? 25.090 70.860 60.991 1.00 56.55 156 VAL B N 1
ATOM 1961 C CA . VAL B 1 156 ? 25.444 69.520 61.431 1.00 56.35 156 VAL B CA 1
ATOM 1962 C C . VAL B 1 156 ? 26.054 68.755 60.247 1.00 55.49 156 VAL B C 1
ATOM 1963 O O . VAL B 1 156 ? 27.055 68.043 60.384 1.00 55.30 156 VAL B O 1
ATOM 1967 N N . ILE B 1 157 ? 25.403 68.888 59.096 1.00 54.74 157 ILE B N 1
ATOM 1968 C CA . ILE B 1 157 ? 25.783 68.187 57.891 1.00 54.66 157 ILE B CA 1
ATOM 1969 C C . ILE B 1 157 ? 26.524 69.168 57.017 1.00 53.59 157 ILE B C 1
ATOM 1970 O O . ILE B 1 157 ? 26.025 70.236 56.659 1.00 53.87 157 ILE B O 1
ATOM 1975 N N . THR B 1 158 ? 27.748 68.785 56.720 1.00 53.30 158 THR B N 1
ATOM 1976 C CA . THR B 1 158 ? 28.683 69.556 55.968 1.00 52.68 158 THR B CA 1
ATOM 1977 C C . THR B 1 158 ? 29.253 68.599 54.910 1.00 53.55 158 THR B C 1
ATOM 1978 O O . THR B 1 158 ? 29.007 67.363 54.933 1.00 53.28 158 THR B O 1
ATOM 1982 N N . GLY B 1 159 ? 30.037 69.150 53.993 1.00 53.82 159 GLY B N 1
ATOM 1983 C CA . GLY B 1 159 ? 30.517 68.345 52.892 1.00 54.46 159 GLY B CA 1
ATOM 1984 C C . GLY B 1 159 ? 29.563 68.304 51.714 1.00 54.55 159 GLY B C 1
ATOM 1985 O O . GLY B 1 159 ? 28.670 69.147 51.557 1.00 53.27 159 GLY B O 1
ATOM 1986 N N . GLU B 1 160 ? 29.779 67.281 50.900 1.00 56.08 160 GLU B N 1
ATOM 1987 C CA . GLU B 1 160 ? 29.120 67.101 49.621 1.00 57.36 160 GLU B CA 1
ATOM 1988 C C . GLU B 1 160 ? 27.641 66.809 49.772 1.00 56.25 160 GLU B C 1
ATOM 1989 O O . GLU B 1 160 ? 27.270 65.979 50.598 1.00 56.80 160 GLU B O 1
ATOM 1995 N N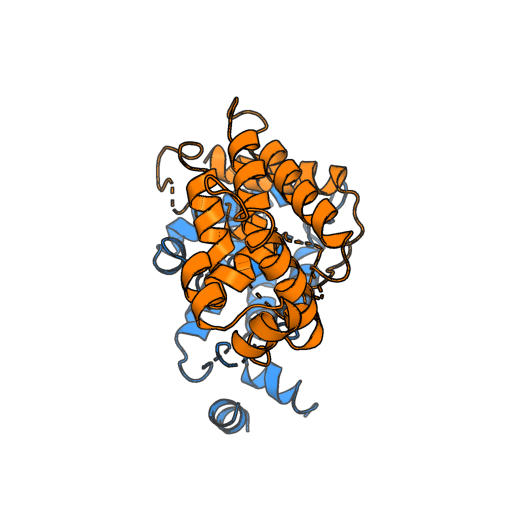 . ASP B 1 161 ? 26.810 67.457 48.958 1.00 55.23 161 ASP B N 1
ATOM 1996 C CA . ASP B 1 161 ? 25.339 67.291 49.037 1.00 55.27 161 ASP B CA 1
ATOM 1997 C C . ASP B 1 161 ? 24.815 67.488 50.467 1.00 54.79 161 ASP B C 1
ATOM 1998 O O . ASP B 1 161 ? 24.015 66.709 50.945 1.00 54.78 161 ASP B O 1
ATOM 2003 N N . ALA B 1 162 ? 25.288 68.535 51.145 1.00 54.37 162 ALA B N 1
ATOM 2004 C CA . ALA B 1 162 ? 24.922 68.785 52.534 1.00 53.83 162 ALA B CA 1
ATOM 2005 C C . ALA B 1 162 ? 23.409 68.950 52.678 1.00 53.52 162 ALA B C 1
ATOM 2006 O O . ALA B 1 162 ? 22.793 68.352 53.552 1.00 52.82 162 ALA B O 1
ATOM 2016 N N . LEU B 1 164 ? 20.895 68.075 50.413 1.00 49.76 164 LEU B N 1
ATOM 2017 C CA . LEU B 1 164 ? 20.207 66.836 50.125 1.00 48.37 164 LEU B CA 1
ATOM 2018 C C . LEU B 1 164 ? 20.234 65.928 51.344 1.00 47.05 164 LEU B C 1
ATOM 2019 O O . LEU B 1 164 ? 19.186 65.395 51.787 1.00 46.31 164 LEU B O 1
ATOM 2024 N N . ARG B 1 165 ? 21.424 65.783 51.904 1.00 45.58 165 ARG B N 1
ATOM 2025 C CA . ARG B 1 165 ? 21.591 64.866 53.025 1.00 45.96 165 ARG B CA 1
ATOM 2026 C C . ARG B 1 165 ? 20.777 65.288 54.259 1.00 44.94 165 ARG B C 1
ATOM 2027 O O . ARG B 1 165 ? 20.274 64.461 54.959 1.00 44.69 165 ARG B O 1
ATOM 2035 N N . THR B 1 166 ? 20.619 66.591 54.471 1.00 45.54 166 THR B N 1
ATOM 2036 C CA . THR B 1 166 ? 19.830 67.158 55.549 1.00 45.00 166 THR B CA 1
ATOM 2037 C C . THR B 1 166 ? 18.324 66.891 55.362 1.00 46.16 166 THR B C 1
ATOM 2038 O O . THR B 1 166 ? 17.609 66.578 56.352 1.00 45.35 166 THR B O 1
ATOM 2042 N N . SER B 1 167 ? 17.837 66.979 54.115 1.00 45.02 167 SER B N 1
ATOM 2043 C CA . SER B 1 167 ? 16.436 66.634 53.866 1.00 46.80 167 SER B CA 1
ATOM 2044 C C . SER B 1 167 ? 16.187 65.073 54.058 1.00 46.07 167 SER B C 1
ATOM 2045 O O . SER B 1 167 ? 15.092 64.644 54.390 1.00 44.94 167 SER B O 1
ATOM 2056 N N . VAL B 1 169 ? 17.842 63.099 56.416 1.00 44.42 169 VAL B N 1
ATOM 2057 C CA . VAL B 1 169 ? 17.651 62.988 57.876 1.00 44.34 169 VAL B CA 1
ATOM 2058 C C . VAL B 1 169 ? 16.242 63.410 58.296 1.00 45.26 169 VAL B C 1
ATOM 2059 O O . VAL B 1 169 ? 15.613 62.715 59.110 1.00 45.72 169 VAL B O 1
ATOM 2063 N N . ALA B 1 170 ? 15.745 64.525 57.736 1.00 45.84 170 ALA B N 1
ATOM 2064 C CA . ALA B 1 170 ? 14.370 65.008 58.007 1.00 46.89 170 ALA B CA 1
ATOM 2065 C C . ALA B 1 170 ? 13.308 63.981 57.615 1.00 46.47 170 ALA B C 1
ATOM 2066 O O . ALA B 1 170 ? 12.386 63.689 58.350 1.00 47.68 170 ALA B O 1
ATOM 2068 N N . THR B 1 171 ? 13.454 63.441 56.433 1.00 46.81 171 THR B N 1
ATOM 2069 C CA . THR B 1 171 ? 12.613 62.358 55.959 1.00 46.64 171 THR B CA 1
ATOM 2070 C C . THR B 1 171 ? 12.599 61.146 56.900 1.00 46.99 171 THR B C 1
ATOM 2071 O O . THR B 1 171 ? 11.549 60.636 57.205 1.00 45.91 171 THR B O 1
ATOM 2075 N N . GLN B 1 172 ? 13.780 60.694 57.316 1.00 46.03 172 GLN B N 1
ATOM 2076 C CA . GLN B 1 172 ? 13.923 59.624 58.291 1.00 46.60 172 GLN B CA 1
ATOM 2077 C C . GLN B 1 172 ? 13.193 59.837 59.615 1.00 44.81 172 GLN B C 1
ATOM 2078 O O . GLN B 1 172 ? 12.600 58.931 60.158 1.00 44.36 172 GLN B O 1
ATOM 2084 N N . LEU B 1 173 ? 13.263 61.043 60.130 1.00 44.87 173 LEU B N 1
ATOM 2085 C CA . LEU B 1 173 ? 12.678 61.394 61.432 1.00 44.62 173 LEU B CA 1
ATOM 2086 C C . LEU B 1 173 ? 11.172 61.485 61.262 1.00 45.79 173 LEU B C 1
ATOM 2087 O O . LEU B 1 173 ? 10.418 60.911 62.053 1.00 44.88 173 LEU B O 1
ATOM 2092 N N . VAL B 1 174 ? 10.722 62.109 60.173 1.00 45.76 174 VAL B N 1
ATOM 2093 C CA . VAL B 1 174 ? 9.293 62.167 59.933 1.00 46.73 174 VAL B CA 1
ATOM 2094 C C . VAL B 1 174 ? 8.712 60.773 59.701 1.00 46.63 174 VAL B C 1
ATOM 2095 O O . VAL B 1 174 ? 7.652 60.468 60.218 1.00 47.52 174 VAL B O 1
ATOM 2099 N N . GLY B 1 175 ? 9.415 59.933 58.948 1.00 46.45 175 GLY B N 1
ATOM 2100 C CA . GLY B 1 175 ? 8.968 58.591 58.654 1.00 45.43 175 GLY B CA 1
ATOM 2101 C C . GLY B 1 175 ? 8.918 57.798 59.935 1.00 47.36 175 GLY B C 1
ATOM 2102 O O . GLY B 1 175 ? 7.975 57.061 60.129 1.00 48.01 175 GLY B O 1
ATOM 2103 N N . LEU B 1 176 ? 9.927 57.947 60.819 1.00 47.55 176 LEU B N 1
ATOM 2104 C CA . LEU B 1 176 ? 9.914 57.257 62.125 1.00 47.75 176 LEU B CA 1
ATOM 2105 C C . LEU B 1 176 ? 8.715 57.665 62.976 1.00 48.30 176 LEU B C 1
ATOM 2106 O O . LEU B 1 176 ? 8.050 56.795 63.573 1.00 50.14 176 LEU B O 1
ATOM 2111 N N . ALA B 1 177 ? 8.446 58.973 63.048 1.00 47.67 177 ALA B N 1
ATOM 2112 C CA . ALA B 1 177 ? 7.342 59.487 63.864 1.00 47.94 177 ALA B CA 1
ATOM 2113 C C . ALA B 1 177 ? 5.986 58.979 63.368 1.00 48.67 177 ALA B C 1
ATOM 2114 O O . ALA B 1 177 ? 5.151 58.571 64.170 1.00 49.00 177 ALA B O 1
ATOM 2140 N N . ARG B 1 180 ? 5.873 54.930 64.140 1.00 45.90 180 ARG B N 1
ATOM 2141 C CA . ARG B 1 180 ? 5.857 54.630 65.536 1.00 45.04 180 ARG B CA 1
ATOM 2142 C C . ARG B 1 180 ? 4.604 55.150 66.208 1.00 44.30 180 ARG B C 1
ATOM 2143 O O . ARG B 1 180 ? 4.059 54.441 67.016 1.00 44.92 180 ARG B O 1
ATOM 2151 N N . TYR B 1 181 ? 4.137 56.357 65.876 1.00 44.83 181 TYR B N 1
ATOM 2152 C CA . TYR B 1 181 ? 3.030 57.008 66.671 1.00 45.09 181 TYR B CA 1
ATOM 2153 C C . TYR B 1 181 ? 1.723 57.254 65.961 1.00 45.59 181 TYR B C 1
ATOM 2154 O O . TYR B 1 181 ? 0.783 57.691 66.593 1.00 47.23 181 TYR B O 1
ATOM 2163 N N . VAL B 1 182 ? 1.638 57.023 64.659 1.00 45.81 182 VAL B N 1
ATOM 2164 C CA . VAL B 1 182 ? 0.427 57.383 63.919 1.00 44.11 182 VAL B CA 1
ATOM 2165 C C . VAL B 1 182 ? -0.086 56.150 63.256 1.00 44.75 182 VAL B C 1
ATOM 2166 O O . VAL B 1 182 ? -1.196 55.724 63.583 1.00 45.36 182 VAL B O 1
ATOM 2170 N N . ALA B 1 183 ? 0.702 55.537 62.358 1.00 43.83 183 ALA B N 1
ATOM 2171 C CA . ALA B 1 183 ? 0.304 54.317 61.722 1.00 43.93 183 ALA B CA 1
ATOM 2172 C C . ALA B 1 183 ? 0.386 53.145 62.710 1.00 44.73 183 ALA B C 1
ATOM 2173 O O . ALA B 1 183 ? -0.249 52.106 62.500 1.00 43.75 183 ALA B O 1
ATOM 2175 N N . HIS B 1 184 ? 1.229 53.272 63.738 1.00 44.76 184 HIS B N 1
ATOM 2176 C CA . HIS B 1 184 ? 1.447 52.154 64.687 1.00 45.42 184 HIS B CA 1
ATOM 2177 C C . HIS B 1 184 ? 1.956 50.826 64.032 1.00 44.15 184 HIS B C 1
ATOM 2178 O O . HIS B 1 184 ? 1.441 49.754 64.338 1.00 43.60 184 HIS B O 1
ATOM 2185 N N . LEU B 1 185 ? 2.937 50.931 63.136 1.00 43.14 185 LEU B N 1
ATOM 2186 C CA . LEU B 1 185 ? 3.674 49.764 62.606 1.00 43.05 185 LEU B CA 1
ATOM 2187 C C . LEU B 1 185 ? 4.408 48.975 63.696 1.00 42.81 185 LEU B C 1
ATOM 2188 O O . LEU B 1 185 ? 5.267 49.508 64.441 1.00 43.29 185 LEU B O 1
ATOM 2193 N N . GLU B 1 186 ? 4.094 47.692 63.760 1.00 43.22 186 GLU B N 1
ATOM 2194 C CA . GLU B 1 186 ? 4.774 46.741 64.681 1.00 42.85 186 GLU B CA 1
ATOM 2195 C C . GLU B 1 186 ? 5.900 45.999 63.991 1.00 42.78 186 GLU B C 1
ATOM 2196 O O . GLU B 1 186 ? 5.813 45.728 62.794 1.00 44.14 186 GLU B O 1
ATOM 2202 N N . PRO B 1 187 ? 6.984 45.705 64.736 1.00 43.18 187 PRO B N 1
ATOM 2203 C CA . PRO B 1 187 ? 7.120 46.054 66.172 1.00 43.03 187 PRO B CA 1
ATOM 2204 C C . PRO B 1 187 ? 7.735 47.412 66.536 1.00 42.70 187 PRO B C 1
ATOM 2205 O O . PRO B 1 187 ? 7.986 47.660 67.729 1.00 43.13 187 PRO B O 1
ATOM 2209 N N . LEU B 1 188 ? 7.976 48.283 65.559 1.00 41.62 188 LEU B N 1
ATOM 2210 C CA . LEU B 1 188 ? 8.387 49.662 65.826 1.00 40.73 188 LEU B CA 1
ATOM 2211 C C . LEU B 1 188 ? 7.525 50.388 66.836 1.00 40.72 188 LEU B C 1
ATOM 2212 O O . LEU B 1 188 ? 8.027 51.154 67.609 1.00 43.24 188 LEU B O 1
ATOM 2217 N N . ALA B 1 189 ? 6.224 50.264 66.775 1.00 39.14 189 ALA B N 1
ATOM 2218 C CA . ALA B 1 189 ? 5.395 51.033 67.678 1.00 39.82 189 ALA B CA 1
ATOM 2219 C C . ALA B 1 189 ? 5.620 50.643 69.150 1.00 39.87 189 ALA B C 1
ATOM 2220 O O . ALA B 1 189 ? 5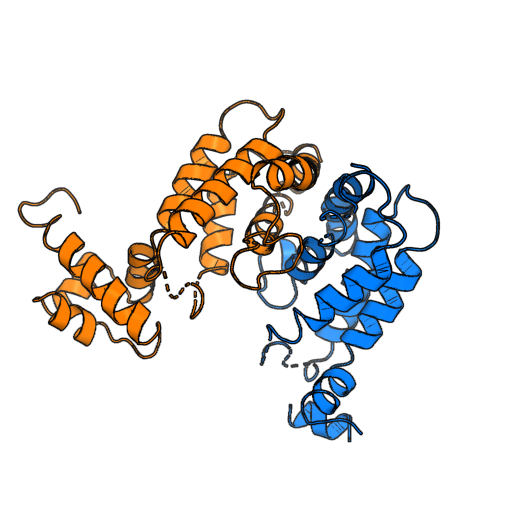.614 51.494 70.007 1.00 39.72 189 ALA B O 1
ATOM 2222 N N . SER B 1 190 ? 5.772 49.347 69.447 1.00 40.79 190 SER B N 1
ATOM 2223 C CA . SER B 1 190 ? 5.864 48.890 70.831 1.00 41.17 190 SER B CA 1
ATOM 2224 C C . SER B 1 190 ? 7.261 48.679 71.317 1.00 40.44 190 SER B C 1
ATOM 2225 O O . SER B 1 190 ? 7.413 48.256 72.433 1.00 40.74 190 SER B O 1
ATOM 2228 N N . ALA B 1 191 ? 8.274 48.907 70.488 1.00 41.00 191 ALA B N 1
ATOM 2229 C CA . ALA B 1 191 ? 9.620 48.798 70.959 1.00 41.90 191 ALA B CA 1
ATOM 2230 C C . ALA B 1 191 ? 9.979 49.966 71.895 1.00 42.71 191 ALA B C 1
ATOM 2231 O O . ALA B 1 191 ? 9.435 51.080 71.773 1.00 42.37 191 ALA B O 1
ATOM 2233 N N . ASP B 1 192 ? 10.898 49.707 72.806 1.00 43.99 192 ASP B N 1
ATOM 2234 C CA . ASP B 1 192 ? 11.315 50.667 73.846 1.00 47.59 192 ASP B CA 1
ATOM 2235 C C . ASP B 1 192 ? 12.070 51.798 73.158 1.00 49.63 192 ASP B C 1
ATOM 2236 O O . ASP B 1 192 ? 12.677 51.578 72.086 1.00 48.41 192 ASP B O 1
ATOM 2241 N N . THR B 1 193 ? 11.987 53.004 73.732 1.00 51.08 193 THR B N 1
ATOM 2242 C CA . THR B 1 193 ? 12.514 54.176 73.084 1.00 53.15 193 THR B CA 1
ATOM 2243 C C . THR B 1 193 ? 14.025 53.966 72.907 1.00 53.92 193 THR B C 1
ATOM 2244 O O . THR B 1 193 ? 14.622 54.275 71.866 1.00 54.12 193 THR B O 1
ATOM 2248 N N . ASP B 1 194 ? 14.615 53.337 73.886 1.00 53.46 194 ASP B N 1
ATOM 2249 C CA . ASP B 1 194 ? 16.039 53.160 73.910 1.00 54.61 194 ASP B CA 1
ATOM 2250 C C . ASP B 1 194 ? 16.567 52.264 72.811 1.00 53.54 194 ASP B C 1
ATOM 2251 O O . ASP B 1 194 ? 17.639 52.537 72.258 1.00 55.04 194 ASP B O 1
ATOM 2256 N N . THR B 1 195 ? 15.877 51.159 72.548 1.00 51.44 195 THR B N 1
ATOM 2257 C CA . THR B 1 195 ? 16.253 50.265 71.476 1.00 49.95 195 THR B CA 1
ATOM 2258 C C . THR B 1 195 ? 16.082 50.988 70.126 1.00 47.06 195 THR B C 1
ATOM 2259 O O . THR B 1 195 ? 16.860 50.756 69.250 1.00 46.92 195 THR B O 1
ATOM 2263 N N . VAL B 1 196 ? 15.018 51.772 69.966 1.00 44.36 196 VAL B N 1
ATOM 2264 C CA . VAL B 1 196 ? 14.690 52.449 68.705 1.00 43.23 196 VAL B CA 1
ATOM 2265 C C . VAL B 1 196 ? 15.771 53.482 68.343 1.00 43.79 196 VAL B C 1
ATOM 2266 O O . VAL B 1 196 ? 16.304 53.419 67.255 1.00 43.26 196 VAL B O 1
ATOM 2270 N N . ALA B 1 197 ? 16.129 54.351 69.290 1.00 43.98 197 ALA B N 1
ATOM 2271 C CA . ALA B 1 197 ? 17.242 55.317 69.145 1.00 45.33 197 ALA B CA 1
ATOM 2272 C C . ALA B 1 197 ? 18.636 54.714 68.844 1.00 44.91 197 ALA B C 1
ATOM 2273 O O . ALA B 1 197 ? 19.346 55.182 67.963 1.00 45.77 197 ALA B O 1
ATOM 2275 N N . ARG B 1 198 ? 19.014 53.681 69.558 1.00 43.39 198 ARG B N 1
ATOM 2276 C CA . ARG B 1 198 ? 20.242 53.026 69.258 1.00 43.93 198 ARG B CA 1
ATOM 2277 C C . ARG B 1 198 ? 20.259 52.538 67.842 1.00 43.29 198 ARG B C 1
ATOM 2278 O O . ARG B 1 198 ? 21.211 52.826 67.137 1.00 44.14 198 ARG B O 1
ATOM 2280 N N . HIS B 1 199 ? 19.220 51.828 67.388 1.00 43.19 199 HIS B N 1
ATOM 2281 C CA . HIS B 1 199 ? 19.223 51.345 65.985 1.00 43.40 199 HIS B CA 1
ATOM 2282 C C . HIS B 1 199 ? 18.958 52.401 64.910 1.00 42.19 199 HIS B C 1
ATOM 2283 O O . HIS B 1 199 ? 19.610 52.419 63.882 1.00 41.79 199 HIS B O 1
ATOM 2290 N N . TYR B 1 200 ? 17.984 53.254 65.107 1.00 42.70 200 TYR B N 1
ATOM 2291 C CA . TYR B 1 200 ? 17.685 54.233 64.080 1.00 43.77 200 TYR B CA 1
ATOM 2292 C C . TYR B 1 200 ? 18.768 55.326 64.081 1.00 44.89 200 TYR B C 1
ATOM 2293 O O . TYR B 1 200 ? 19.107 55.834 63.035 1.00 45.94 200 TYR B O 1
ATOM 2302 N N . GLY B 1 201 ? 19.378 55.603 65.229 1.00 45.36 201 GLY B N 1
ATOM 2303 C CA . GLY B 1 201 ? 20.554 56.482 65.285 1.00 46.13 201 GLY B CA 1
ATOM 2304 C C . GLY B 1 201 ? 21.654 56.243 64.268 1.00 46.24 201 GLY B C 1
ATOM 2305 O O . GLY B 1 201 ? 22.225 57.192 63.715 1.00 46.58 201 GLY B O 1
ATOM 2306 N N . ARG B 1 202 ? 21.966 54.971 64.044 1.00 47.11 202 ARG B N 1
ATOM 2307 C CA . ARG B 1 202 ? 22.966 54.519 63.065 1.00 47.17 202 ARG B CA 1
ATOM 2308 C C . ARG B 1 202 ? 22.613 54.931 61.675 1.00 46.84 202 ARG B C 1
ATOM 2309 O O . ARG B 1 202 ? 23.492 55.330 60.884 1.00 46.86 202 ARG B O 1
ATOM 2313 N N . ALA B 1 203 ? 21.329 54.831 61.361 1.00 46.31 203 ALA B N 1
ATOM 2314 C CA . ALA B 1 203 ? 20.839 55.217 60.063 1.00 46.38 203 ALA B CA 1
ATOM 2315 C C . ALA B 1 203 ? 21.101 56.724 59.836 1.00 46.28 203 ALA B C 1
ATOM 2316 O O . ALA B 1 203 ? 21.491 57.132 58.767 1.00 46.67 203 ALA B O 1
ATOM 2318 N N . VAL B 1 204 ? 20.915 57.534 60.872 1.00 47.14 204 VAL B N 1
ATOM 2319 C CA . VAL B 1 204 ? 21.051 58.987 60.791 1.00 47.05 204 VAL B CA 1
ATOM 2320 C C . VAL B 1 204 ? 22.542 59.343 60.831 1.00 48.17 204 VAL B C 1
ATOM 2321 O O . VAL B 1 204 ? 23.020 60.104 60.011 1.00 47.75 204 VAL B O 1
ATOM 2325 N N . GLN B 1 205 ? 23.270 58.758 61.785 1.00 48.81 205 GLN B N 1
ATOM 2326 C CA . GLN B 1 205 ? 24.752 58.824 61.822 1.00 49.49 205 GLN B CA 1
ATOM 2327 C C . GLN B 1 205 ? 25.419 58.582 60.485 1.00 49.27 205 GLN B C 1
ATOM 2328 O O . GLN B 1 205 ? 26.366 59.259 60.139 1.00 50.34 205 GLN B O 1
ATOM 2334 N N . ALA B 1 206 ? 24.903 57.625 59.729 1.00 49.85 206 ALA B N 1
ATOM 2335 C CA . ALA B 1 206 ? 25.457 57.280 58.427 1.00 49.63 206 ALA B CA 1
ATOM 2336 C C . ALA B 1 206 ? 25.293 58.411 57.327 1.00 50.19 206 ALA B C 1
ATOM 2337 O O . ALA B 1 206 ? 26.184 58.590 56.477 1.00 50.01 206 ALA B O 1
ATOM 2339 N N . ILE B 1 207 ? 24.202 59.170 57.374 1.00 50.59 207 ILE B N 1
ATOM 2340 C CA . ILE B 1 207 ? 24.045 60.335 56.505 1.00 51.45 207 ILE B CA 1
ATOM 2341 C C . ILE B 1 207 ? 24.987 61.460 56.982 1.00 52.44 207 ILE B C 1
ATOM 2342 O O . ILE B 1 207 ? 25.659 62.087 56.157 1.00 51.93 207 ILE B O 1
ATOM 2347 N N . VAL B 1 208 ? 25.043 61.690 58.305 1.00 52.97 208 VAL B N 1
ATOM 2348 C CA . VAL B 1 208 ? 25.979 62.649 58.919 1.00 53.21 208 VAL B CA 1
ATOM 2349 C C . VAL B 1 208 ? 27.433 62.401 58.560 1.00 53.93 208 VAL B C 1
ATOM 2350 O O . VAL B 1 208 ? 28.105 63.320 58.156 1.00 53.60 208 VAL B O 1
ATOM 2354 N N . THR B 1 209 ? 27.922 61.174 58.728 1.00 55.77 209 THR B N 1
ATOM 2355 C CA . THR B 1 209 ? 29.325 60.876 58.438 1.00 57.81 209 THR B CA 1
ATOM 2356 C C . THR B 1 209 ? 29.638 60.730 56.932 1.00 58.85 209 THR B C 1
ATOM 2357 O O . THR B 1 209 ? 30.787 60.737 56.550 1.00 59.29 209 THR B O 1
ATOM 2361 N N . ASP B 1 210 ? 28.600 60.555 56.112 1.00 60.40 210 ASP B N 1
ATOM 2362 C CA . ASP B 1 210 ? 28.620 60.584 54.628 1.00 61.60 210 ASP B CA 1
ATOM 2363 C C . ASP B 1 210 ? 29.222 61.879 54.040 1.00 61.74 210 ASP B C 1
ATOM 2364 O O . ASP B 1 210 ? 30.450 62.129 54.086 1.00 62.21 210 ASP B O 1
#

CATH classification: 1.10.357.10

Nearest PDB structures (foldseek):
  2np3-assembly1_A  TM=1.005E+00  e=7.980E-17  Streptomyces coelicolor
  2np3-assembly1_B  TM=9.675E-01  e=1.861E-13  Streptomyces coelicolor
  2np3-assembly1_B  TM=1.002E+00  e=1.448E-22  Streptomyces coelicolor
  6o6n-assembly1_A  TM=6.112E-01  e=4.411E-05  Mycobacterium tuberculosis
  3f1b-assembly1_A-2  TM=5.001E-01  e=4.203E-05  Rhodococcus jostii RHA1

Foldseek 3Di:
DLVVLLVPVVPDNVVNVVVSLVLLVQLLVQLLVLQDDDLVCSLLSNLLSLVVSLVVCLVDVSNVCLSDVVVLVSQLVSQCVSHLVQQDDPPSCLSNSSVLSSVLSLRHPPDPPSVVDDSVVCSVPSSVVNSVSSVD/DDDDVVPVVLVVLLLVLLLVQCLVQNLPRGDSQSSQVSSVHGSVVCCVVQVDSVSSNVVSLCLLVQLLVQLLVLLDDDLVLSLLSNLLSLVVSLVVSLVPSSNNVLRDDLVSQLVSQLVSNPPLQDDDPSCLSNLSVLSSVLSLRHVVDPPSVVDDSVVVSVVSSVVNSVSSVD

Sequence (310 aa):
ILTAARVCFYGTKENLFLQALELPGKIEEAITAAAQGGLDGIGERVVRAHLSVWDDVSSRPALTVRSAARLRRETATGILARALGGVITGEDALRTSVATQLVGLARYVAHLEPLASADTDTVARHYGRAVQAIVTDGGRRPGETRRTREAILTAARVCFAERGFDATSLRRIAETAGVDQSLVHHFYGTKENLFLQALELPGKIEEAITAAAQGGLDGIGERVVRAHLSVWDDVSSRPALTVRSALRETATGILARALGGVITGEDALRTSVATQLVGLARYVAHLEPLASADTDTVARHYGRAVQAIVTD

B-factor: mean 52.98, std 10.25, range [28.52, 92.26]

Secondary structure (P-SEA, 3-state):
caaaaaaaccccaaaaaaaaaaaaaaaaaaaaaaacccccaaaaaaaaaaaaaaaaaaacccccccccaaaaaaaaaaaaaacccccccccccccccaaaaaaaccccccccccccccaaaaaaaaaaaaaaaaac/cccccaaaaaaaaaaaaaaaaaaacccccccaaaaaaaacccaaaaaaacccaaaaaaaaaaaaaaaaaaaaaaacccccaaaaaaaaaaaaaaaaaacccccccccccaaaaaaaaaaaaccccccccccccccaaaaaaaccccccccccccccaaaaaaaaaaaaaaaaac

Organism: Streptomyces coelicolor (strain ATCC BAA-471 / A3(2) / M145) (NCBI:txid100226)